Protein AF-A0A7C1J151-F1 (afdb_monomer_lite)

Radius of gyration: 29.61 Å; chains: 1; bounding box: 102×61×59 Å

Structure (mmCIF, N/CA/C/O backbone):
data_AF-A0A7C1J151-F1
#
_entry.id   AF-A0A7C1J151-F1
#
loop_
_atom_site.group_PDB
_atom_site.id
_atom_site.type_symbol
_atom_site.label_atom_id
_atom_site.label_alt_id
_atom_site.label_comp_id
_atom_site.label_asym_id
_atom_site.label_entity_id
_atom_site.label_seq_id
_atom_site.pdbx_PDB_ins_code
_atom_site.Cartn_x
_atom_site.Cartn_y
_atom_site.Cartn_z
_atom_site.occupancy
_atom_site.B_iso_or_equiv
_atom_site.auth_seq_id
_atom_site.auth_comp_id
_atom_site.auth_asym_id
_atom_site.auth_atom_id
_atom_site.pdbx_PDB_model_num
ATOM 1 N N . MET A 1 1 ? 25.106 -8.716 -32.110 1.00 62.81 1 MET A N 1
ATOM 2 C CA . MET A 1 1 ? 23.877 -9.132 -32.821 1.00 62.81 1 MET A CA 1
ATOM 3 C C . MET A 1 1 ? 22.845 -9.770 -31.894 1.00 62.81 1 MET A C 1
ATOM 5 O O . MET A 1 1 ? 21.711 -9.330 -31.924 1.00 62.81 1 MET A O 1
ATOM 9 N N . ALA A 1 2 ? 23.192 -10.723 -31.017 1.00 90.06 2 ALA A N 1
ATOM 10 C CA . ALA A 1 2 ? 22.206 -11.309 -30.090 1.00 90.06 2 ALA A CA 1
ATOM 11 C C . ALA A 1 2 ? 21.666 -10.343 -29.007 1.00 90.06 2 ALA A C 1
ATOM 13 O O . ALA A 1 2 ? 20.623 -10.603 -28.411 1.00 90.06 2 ALA A O 1
ATOM 14 N N . LEU A 1 3 ? 22.382 -9.250 -28.715 1.00 91.19 3 LEU A N 1
ATOM 15 C CA . LEU A 1 3 ? 21.966 -8.276 -27.701 1.00 91.19 3 LEU A CA 1
ATOM 16 C C . LEU A 1 3 ? 20.907 -7.323 -28.266 1.00 91.19 3 LEU A C 1
ATOM 18 O O . LEU A 1 3 ? 19.921 -7.023 -27.604 1.00 91.19 3 LEU A O 1
ATOM 22 N N . GLU A 1 4 ? 21.110 -6.888 -29.505 1.00 95.06 4 GLU A N 1
ATOM 23 C CA . GLU A 1 4 ? 20.233 -5.991 -30.248 1.00 95.06 4 GLU A CA 1
ATOM 24 C C . GLU A 1 4 ? 18.874 -6.649 -30.509 1.00 95.06 4 GLU A C 1
ATOM 26 O O . GLU A 1 4 ? 17.839 -6.019 -30.302 1.00 95.06 4 GLU A O 1
ATOM 31 N N . ASP A 1 5 ? 18.868 -7.943 -30.848 1.00 96.81 5 ASP A N 1
ATOM 32 C CA . ASP A 1 5 ? 17.635 -8.723 -30.997 1.00 96.81 5 ASP A CA 1
ATOM 33 C C . ASP A 1 5 ? 16.853 -8.806 -29.677 1.00 96.81 5 ASP A C 1
ATOM 35 O O . ASP A 1 5 ? 15.634 -8.650 -29.655 1.00 96.81 5 ASP A O 1
ATOM 39 N N . ARG A 1 6 ? 17.551 -8.992 -28.548 1.00 95.06 6 ARG A N 1
ATOM 40 C CA . ARG A 1 6 ? 16.918 -9.056 -27.224 1.00 95.06 6 ARG A CA 1
ATOM 41 C C . ARG A 1 6 ? 16.363 -7.706 -26.775 1.00 95.06 6 ARG A C 1
ATOM 43 O O . ARG A 1 6 ? 15.303 -7.677 -26.161 1.00 95.06 6 ARG A O 1
ATOM 50 N N . ILE A 1 7 ? 17.057 -6.607 -27.076 1.00 96.94 7 ILE A N 1
ATOM 51 C CA . ILE A 1 7 ? 16.548 -5.253 -26.817 1.00 96.94 7 ILE A CA 1
ATOM 52 C C . ILE A 1 7 ? 15.249 -5.039 -27.593 1.00 96.94 7 ILE A C 1
ATOM 54 O O . ILE A 1 7 ? 14.263 -4.613 -27.006 1.00 96.94 7 ILE A O 1
ATOM 58 N N . LYS A 1 8 ? 15.218 -5.430 -28.868 1.00 97.81 8 LYS A N 1
ATOM 59 C CA . LYS A 1 8 ? 14.034 -5.281 -29.715 1.00 97.81 8 LYS A CA 1
ATOM 60 C C . LYS A 1 8 ? 12.831 -6.085 -29.209 1.00 97.81 8 LYS A C 1
ATOM 62 O O . LYS A 1 8 ? 11.728 -5.560 -29.153 1.00 97.81 8 LYS A O 1
ATOM 67 N N . VAL A 1 9 ? 13.052 -7.328 -28.776 1.00 97.38 9 VAL A N 1
ATOM 68 C CA . VAL A 1 9 ? 11.996 -8.149 -28.155 1.00 97.38 9 VAL A CA 1
ATOM 69 C C . VAL A 1 9 ? 11.458 -7.485 -26.887 1.00 97.38 9 VAL A C 1
ATOM 71 O O . VAL A 1 9 ? 10.248 -7.407 -26.707 1.00 97.38 9 VAL A O 1
ATOM 74 N N . LEU A 1 10 ? 12.337 -6.957 -26.030 1.00 96.94 10 LEU A N 1
ATOM 75 C CA . LEU A 1 10 ? 11.915 -6.262 -24.811 1.00 96.94 10 LEU A CA 1
ATOM 76 C C . LEU A 1 10 ? 11.146 -4.967 -25.114 1.00 96.94 10 LEU A C 1
ATOM 78 O O . LEU A 1 10 ? 10.188 -4.652 -24.414 1.00 96.94 10 LEU A O 1
ATOM 82 N N . GLU A 1 11 ? 11.537 -4.218 -26.145 1.00 97.62 11 GLU A N 1
ATOM 83 C CA . GLU A 1 11 ? 10.805 -3.028 -26.596 1.00 97.62 11 GLU A CA 1
ATOM 84 C C . GLU A 1 11 ? 9.385 -3.382 -27.063 1.00 97.62 11 GLU A C 1
ATOM 86 O O . GLU A 1 11 ? 8.426 -2.707 -26.676 1.00 97.62 11 GLU A O 1
ATOM 91 N N . ASP A 1 12 ? 9.242 -4.471 -27.822 1.00 98.12 12 ASP A N 1
ATOM 92 C CA . ASP A 1 12 ? 7.945 -4.976 -28.280 1.00 98.12 12 ASP A CA 1
ATOM 93 C C . ASP A 1 12 ? 7.080 -5.457 -27.098 1.00 98.12 12 ASP A C 1
ATOM 95 O O . ASP A 1 12 ? 5.901 -5.106 -26.999 1.00 98.12 12 ASP A O 1
ATOM 99 N N . GLU A 1 13 ? 7.662 -6.196 -26.149 1.00 96.88 13 GLU A N 1
ATOM 100 C CA . GLU A 1 13 ? 6.978 -6.640 -24.926 1.00 96.88 13 GLU A CA 1
ATOM 101 C C . GLU A 1 13 ? 6.497 -5.453 -24.075 1.00 96.88 13 GLU A C 1
ATOM 103 O O . GLU A 1 13 ? 5.356 -5.445 -23.603 1.00 96.88 13 GLU A O 1
ATOM 108 N N . ILE A 1 14 ? 7.320 -4.409 -23.926 1.00 96.62 14 ILE A N 1
ATOM 109 C CA . ILE A 1 14 ? 6.945 -3.177 -23.216 1.00 96.62 14 ILE A CA 1
ATOM 110 C C . ILE A 1 14 ? 5.800 -2.456 -23.935 1.00 96.62 14 ILE A C 1
ATOM 112 O O . ILE A 1 14 ? 4.889 -1.943 -23.279 1.00 96.62 14 ILE A O 1
ATOM 116 N N . ALA A 1 15 ? 5.816 -2.412 -25.269 1.00 97.31 15 ALA A N 1
ATOM 117 C CA . ALA A 1 15 ? 4.749 -1.789 -26.046 1.00 97.31 15 ALA A CA 1
ATOM 118 C C . ALA A 1 15 ? 3.405 -2.511 -25.848 1.00 97.31 15 ALA A C 1
ATOM 120 O O . ALA A 1 15 ? 2.378 -1.853 -25.643 1.00 97.31 15 ALA A O 1
ATOM 121 N N . ILE A 1 16 ? 3.418 -3.848 -25.834 1.00 97.62 16 ILE A N 1
ATOM 122 C CA . ILE A 1 16 ? 2.236 -4.675 -25.552 1.00 97.62 16 ILE A C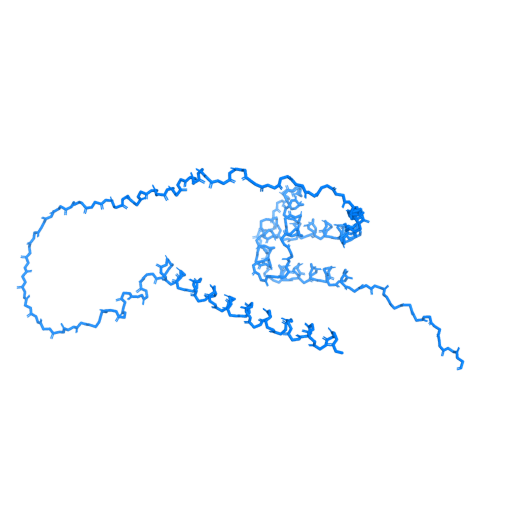A 1
ATOM 123 C C . ILE A 1 16 ? 1.733 -4.418 -24.129 1.00 97.62 16 ILE A C 1
ATOM 125 O O . ILE A 1 16 ? 0.552 -4.111 -23.941 1.00 97.62 16 ILE A O 1
ATOM 129 N N . LEU A 1 17 ? 2.629 -4.476 -23.139 1.00 96.06 17 LEU A N 1
ATOM 130 C CA . LEU A 1 17 ? 2.280 -4.278 -21.733 1.00 96.06 17 LEU A CA 1
ATOM 131 C C . LEU A 1 17 ? 1.658 -2.893 -21.502 1.00 96.06 17 LEU A C 1
ATOM 133 O O . LEU A 1 17 ? 0.642 -2.761 -20.820 1.00 96.06 17 LEU A O 1
ATOM 137 N N . LYS A 1 18 ? 2.215 -1.855 -22.134 1.00 97.56 18 LYS A N 1
ATOM 138 C CA . LYS A 1 18 ? 1.673 -0.491 -22.090 1.00 97.56 18 LYS A CA 1
ATOM 139 C C . LYS A 1 18 ? 0.250 -0.421 -22.653 1.00 97.56 18 LYS A C 1
ATOM 141 O O . LYS A 1 18 ? -0.599 0.258 -22.074 1.00 97.56 18 LYS A O 1
ATOM 146 N N . GLY A 1 19 ? -0.018 -1.112 -23.762 1.00 97.44 19 GLY A N 1
ATOM 147 C CA . GLY A 1 19 ? -1.355 -1.191 -24.355 1.00 97.44 19 GLY A CA 1
ATOM 148 C C . GLY A 1 19 ? -2.367 -1.884 -23.438 1.00 97.44 19 GLY A C 1
ATOM 149 O O . GLY A 1 19 ? -3.482 -1.388 -23.260 1.00 97.44 19 GLY A O 1
ATOM 150 N N . GLN A 1 20 ? -1.959 -2.984 -22.803 1.00 96.69 20 GLN A N 1
ATOM 151 C CA . GLN A 1 20 ? -2.792 -3.713 -21.842 1.00 96.69 20 GLN A CA 1
ATOM 152 C C . GLN A 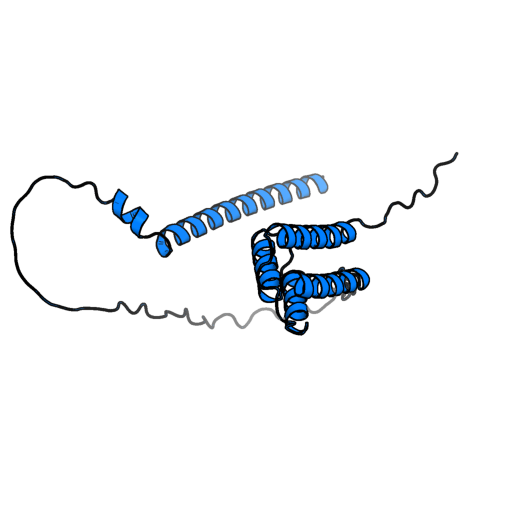1 20 ? -3.131 -2.849 -20.625 1.00 96.69 20 GLN A C 1
ATOM 154 O O . GLN A 1 20 ? -4.306 -2.694 -20.309 1.00 96.69 20 GLN A O 1
ATOM 159 N N . ILE A 1 21 ? -2.134 -2.196 -20.017 1.00 96.06 21 ILE A N 1
ATOM 160 C CA . ILE A 1 21 ? -2.340 -1.300 -18.868 1.00 96.06 21 ILE A CA 1
ATOM 161 C C . ILE A 1 21 ? -3.331 -0.181 -19.212 1.00 96.06 21 ILE A C 1
ATOM 163 O O . ILE A 1 21 ? -4.248 0.087 -18.440 1.00 96.06 21 ILE A O 1
ATOM 167 N N . HIS A 1 22 ? -3.178 0.460 -20.374 1.00 97.56 22 HIS A N 1
ATOM 168 C CA . HIS A 1 22 ? -4.088 1.527 -20.796 1.00 97.56 22 HIS A CA 1
ATOM 169 C C . HIS A 1 22 ? -5.531 1.029 -20.970 1.00 97.56 22 HIS A C 1
ATOM 171 O O . HIS A 1 22 ? -6.473 1.707 -20.565 1.00 97.56 22 HIS A O 1
ATOM 177 N N . THR A 1 23 ? -5.701 -0.165 -21.542 1.00 97.12 23 THR A N 1
ATOM 178 C CA . THR A 1 23 ? -7.020 -0.784 -21.740 1.00 97.12 23 THR A CA 1
ATOM 179 C C . THR A 1 23 ? -7.678 -1.100 -20.400 1.00 97.12 23 THR A C 1
ATOM 181 O O . THR A 1 23 ? -8.802 -0.675 -20.157 1.00 97.12 23 THR A O 1
ATOM 184 N N . THR A 1 24 ? -6.946 -1.733 -19.482 1.00 97.69 24 THR A N 1
ATOM 185 C CA . THR A 1 24 ? -7.453 -2.052 -18.141 1.00 97.69 24 THR A CA 1
ATOM 186 C C . THR A 1 24 ? -7.803 -0.795 -17.340 1.00 97.69 24 THR A C 1
ATOM 188 O O . THR A 1 24 ? -8.811 -0.771 -16.641 1.00 97.69 24 THR A O 1
ATOM 191 N N . LEU A 1 25 ? -7.018 0.282 -17.456 1.00 98.00 25 LEU A N 1
ATOM 192 C CA . LEU A 1 25 ? -7.340 1.556 -16.801 1.00 98.00 25 LEU A CA 1
ATOM 193 C C . LEU A 1 25 ? -8.640 2.174 -17.332 1.00 98.00 25 LEU A C 1
ATOM 195 O O . LEU A 1 25 ? -9.421 2.710 -16.544 1.00 98.00 25 LEU A O 1
ATOM 199 N N . LEU A 1 26 ? -8.887 2.092 -18.643 1.00 97.62 26 LEU A N 1
ATOM 200 C CA . LEU A 1 26 ? -10.150 2.539 -19.236 1.00 97.62 26 LEU A CA 1
ATOM 201 C C . LEU A 1 26 ? -11.333 1.697 -18.750 1.00 97.62 26 LEU A C 1
ATOM 203 O O . LEU A 1 26 ? -12.351 2.267 -18.364 1.00 97.62 26 LEU A O 1
ATOM 207 N N . GLU A 1 27 ? -11.183 0.373 -18.709 1.00 97.06 27 GLU A N 1
ATOM 208 C CA . GLU A 1 27 ? -12.216 -0.544 -18.212 1.00 97.06 27 GLU A CA 1
ATOM 209 C C . GLU A 1 27 ? -12.567 -0.266 -16.745 1.00 97.06 27 GLU A C 1
ATOM 211 O O . GLU A 1 27 ? -13.743 -0.158 -16.400 1.00 97.06 27 GLU A O 1
ATOM 216 N N . ILE A 1 28 ? -11.562 -0.072 -15.881 1.00 96.88 28 ILE A N 1
ATOM 217 C CA . ILE A 1 28 ? -11.778 0.281 -14.469 1.00 96.88 28 ILE A CA 1
ATOM 218 C C . ILE A 1 28 ? -12.517 1.616 -14.357 1.00 96.88 28 ILE A C 1
ATOM 220 O O . ILE A 1 28 ? -13.448 1.741 -13.561 1.00 96.88 28 ILE A O 1
ATOM 224 N N . HIS A 1 29 ? -12.130 2.621 -15.145 1.00 94.88 29 HIS A N 1
ATOM 225 C CA . HIS A 1 29 ? -12.799 3.919 -15.120 1.00 94.88 29 HIS A CA 1
ATOM 226 C C . HIS A 1 29 ? -14.264 3.799 -15.563 1.00 94.88 29 HIS A C 1
ATOM 228 O O . HIS A 1 29 ? -15.155 4.328 -14.896 1.00 94.88 29 HIS A O 1
ATOM 234 N N . GLU A 1 30 ? -14.534 3.058 -16.637 1.00 93.69 30 GLU A N 1
ATOM 235 C CA . GLU A 1 30 ? -15.897 2.780 -17.083 1.00 93.69 30 GLU A CA 1
ATOM 236 C C . GLU A 1 30 ? -16.705 2.052 -16.001 1.00 93.69 30 GLU A C 1
ATOM 238 O O . GLU A 1 30 ? -17.835 2.446 -15.705 1.00 93.69 30 GLU A O 1
ATOM 243 N N . GLN A 1 31 ? -16.112 1.054 -15.347 1.00 95.19 31 GLN A N 1
ATOM 244 C CA . GLN A 1 31 ? -16.740 0.334 -14.246 1.00 95.19 31 GLN A CA 1
ATOM 245 C C . GLN A 1 31 ? -17.058 1.272 -13.070 1.00 95.19 31 GLN A C 1
ATOM 247 O O . GLN A 1 31 ? -18.166 1.233 -12.533 1.00 95.19 31 GLN A O 1
ATOM 252 N N . ILE A 1 32 ? -16.137 2.165 -12.695 1.00 92.44 32 ILE A N 1
ATOM 253 C CA . ILE A 1 32 ? -16.367 3.136 -11.618 1.00 92.44 32 ILE A CA 1
ATOM 254 C C . ILE A 1 32 ? -17.530 4.070 -11.965 1.00 92.44 32 ILE A C 1
ATOM 256 O O . ILE A 1 32 ? -18.425 4.269 -11.140 1.00 92.44 32 ILE A O 1
ATOM 260 N N . LEU A 1 33 ? -17.552 4.609 -13.186 1.00 88.88 33 LEU A N 1
ATOM 261 C CA . LEU A 1 33 ? -18.632 5.485 -13.645 1.00 88.88 33 LEU A CA 1
ATOM 262 C C . LEU A 1 33 ? -19.981 4.759 -13.662 1.00 88.88 33 LEU A C 1
ATOM 264 O O . LEU A 1 33 ? -20.980 5.323 -13.222 1.00 88.88 33 LEU A O 1
ATOM 268 N N . ASN A 1 34 ? -20.007 3.504 -14.113 1.00 88.25 34 ASN A N 1
ATOM 269 C CA . ASN A 1 34 ? -21.236 2.722 -14.223 1.00 88.25 34 ASN A CA 1
ATOM 270 C C . ASN A 1 34 ? -21.782 2.266 -12.859 1.00 88.25 34 ASN A C 1
ATOM 272 O O . ASN A 1 34 ? -22.998 2.216 -12.683 1.00 88.25 34 ASN A O 1
ATOM 276 N N . HIS A 1 35 ? -20.917 1.936 -11.893 1.00 89.56 35 HIS A N 1
ATOM 277 C CA . HIS A 1 35 ? -21.352 1.375 -10.608 1.00 89.56 35 HIS A CA 1
ATOM 278 C C . HIS A 1 35 ? -21.476 2.399 -9.478 1.00 89.56 35 HIS A C 1
ATOM 280 O O . HIS A 1 35 ? -22.365 2.257 -8.641 1.00 89.56 35 HIS A O 1
ATOM 286 N N . TYR A 1 36 ? -20.605 3.410 -9.427 1.00 86.00 36 TYR A N 1
ATOM 287 C CA . TYR A 1 36 ? -20.544 4.341 -8.293 1.00 86.00 36 TYR A CA 1
ATOM 288 C C . TYR A 1 36 ? -21.168 5.700 -8.594 1.00 86.00 36 TYR A C 1
ATOM 290 O O . TYR A 1 36 ? -21.590 6.385 -7.664 1.00 86.00 36 TYR A O 1
ATOM 298 N N . TYR A 1 37 ? -21.273 6.079 -9.870 1.00 85.62 37 TYR A N 1
ATOM 299 C CA . TYR A 1 37 ? -21.822 7.374 -10.271 1.00 85.62 37 TYR A CA 1
ATOM 300 C C . TYR A 1 37 ? -22.886 7.279 -11.380 1.00 85.62 37 TYR A C 1
ATOM 302 O O . TYR A 1 37 ? -22.792 8.000 -12.377 1.00 85.62 37 TYR A O 1
ATOM 310 N N . PRO A 1 38 ? -23.937 6.451 -11.217 1.00 79.06 38 PRO A N 1
ATOM 311 C CA . PRO A 1 38 ? -24.995 6.333 -12.224 1.00 79.06 38 PRO A CA 1
ATOM 312 C C . PRO A 1 38 ? -25.730 7.663 -12.472 1.00 79.06 38 PRO A C 1
ATOM 314 O O . PRO A 1 38 ? -26.132 7.946 -13.599 1.00 79.06 38 PRO A O 1
ATOM 317 N N . GLU A 1 39 ? -25.839 8.509 -11.443 1.00 79.12 39 GLU A N 1
ATOM 318 C CA . GLU A 1 39 ? -26.487 9.828 -11.492 1.00 79.12 39 GLU A CA 1
ATOM 319 C C . GLU A 1 39 ? -25.807 10.774 -12.507 1.00 79.12 39 GLU A C 1
ATOM 321 O O . GLU A 1 39 ? -26.486 11.506 -13.220 1.00 79.12 39 GLU A O 1
ATOM 326 N N . LEU A 1 40 ? -24.472 10.710 -12.654 1.00 70.00 40 LEU A N 1
ATOM 327 C CA . LEU A 1 40 ? -23.715 11.572 -13.581 1.00 70.00 40 LEU A CA 1
ATOM 328 C C . LEU A 1 40 ? -23.970 11.236 -15.058 1.00 70.00 40 LEU A C 1
ATOM 330 O O . LEU A 1 40 ? -23.711 12.066 -15.925 1.00 70.00 40 LEU A O 1
ATOM 334 N N . ARG A 1 41 ? -24.474 10.032 -15.362 1.00 65.81 41 ARG A N 1
ATOM 335 C CA . ARG A 1 41 ? -24.879 9.657 -16.726 1.00 65.81 41 ARG A CA 1
ATOM 336 C C . ARG A 1 41 ? -26.332 9.997 -17.042 1.00 65.81 41 ARG A C 1
ATOM 338 O O . ARG A 1 41 ? -26.678 10.095 -18.218 1.00 65.81 41 ARG A O 1
ATOM 345 N N . ALA A 1 42 ? -27.176 10.177 -16.028 1.00 64.62 42 ALA A N 1
ATOM 346 C CA . ALA A 1 42 ? -28.580 10.514 -16.235 1.00 64.62 42 ALA A CA 1
ATOM 347 C C . ALA A 1 42 ? -28.758 11.947 -16.772 1.00 64.62 42 ALA A C 1
ATOM 349 O O . ALA A 1 42 ? -29.657 12.179 -17.580 1.00 64.62 42 ALA A O 1
ATOM 350 N N . ASP A 1 43 ? -27.872 12.875 -16.398 1.00 58.28 43 ASP A N 1
ATOM 351 C CA . ASP A 1 43 ? -27.951 14.279 -16.828 1.00 58.28 43 ASP A CA 1
ATOM 352 C C . ASP A 1 43 ? -27.525 14.515 -18.291 1.00 58.28 43 ASP A C 1
ATOM 354 O O . ASP A 1 43 ? -28.013 15.451 -18.921 1.00 58.28 43 ASP A O 1
ATOM 358 N N . ASP A 1 44 ? -26.697 13.649 -18.892 1.00 57.28 44 ASP A N 1
ATOM 359 C CA . ASP A 1 44 ? -26.258 13.826 -20.293 1.00 57.28 44 ASP A CA 1
ATOM 360 C C . ASP A 1 44 ? -27.294 13.301 -21.312 1.00 57.28 44 ASP A C 1
ATOM 362 O O . ASP A 1 44 ? -27.378 13.765 -22.446 1.00 57.28 44 ASP A O 1
ATOM 366 N N . SER A 1 45 ? -28.164 12.371 -20.895 1.00 59.84 45 SER A N 1
ATOM 367 C CA . SER A 1 45 ? -29.277 11.873 -21.729 1.00 59.84 45 SER A CA 1
ATOM 368 C C . SER A 1 45 ? -30.570 12.688 -21.575 1.00 59.84 45 SER A C 1
ATOM 370 O O . SER A 1 45 ? -31.577 12.381 -22.215 1.00 59.84 45 SER A O 1
ATOM 372 N N . GLY A 1 46 ? -30.561 13.713 -20.719 1.00 55.28 46 GLY A N 1
ATOM 373 C CA . GLY A 1 46 ? -31.738 14.457 -20.286 1.00 55.28 46 GLY A CA 1
ATOM 374 C C . GLY A 1 46 ? -31.787 15.897 -20.783 1.00 55.28 46 GLY A C 1
ATOM 375 O O . GLY A 1 46 ? -32.122 16.778 -20.001 1.00 55.28 46 GLY A O 1
ATOM 376 N N . LEU A 1 47 ? -31.494 16.173 -22.059 1.00 55.56 47 LEU A N 1
ATOM 377 C CA . LEU A 1 47 ? -31.961 17.430 -22.652 1.00 55.56 47 LEU A CA 1
ATOM 378 C C . LEU A 1 47 ? -33.488 17.346 -22.832 1.00 55.56 47 LEU A C 1
ATOM 380 O O . LEU A 1 47 ? -33.965 16.510 -23.604 1.00 55.56 47 LEU A O 1
ATOM 384 N N . PRO A 1 48 ? -34.279 18.188 -22.140 1.00 51.78 48 PRO A N 1
ATOM 385 C CA . PRO A 1 48 ? -35.720 18.197 -22.299 1.00 51.78 48 PRO A CA 1
ATOM 386 C C . PRO A 1 48 ? -36.067 18.811 -23.659 1.00 51.78 48 PRO A C 1
ATOM 388 O O . PRO A 1 48 ? -35.970 20.025 -23.849 1.00 51.78 48 PRO A O 1
ATOM 391 N N . GLU A 1 49 ? -36.525 17.986 -24.603 1.00 49.72 49 GLU A N 1
ATOM 392 C CA . GLU A 1 49 ? -37.365 18.482 -25.692 1.00 49.72 49 GLU A CA 1
ATOM 393 C C . GLU A 1 49 ? -38.642 19.052 -25.064 1.00 49.72 49 GLU A C 1
ATOM 395 O O . GLU A 1 49 ? -39.570 18.347 -24.663 1.00 49.72 49 GLU A O 1
ATOM 400 N N . ALA A 1 50 ? -38.667 20.372 -24.924 1.00 55.19 50 ALA A N 1
ATOM 401 C CA . ALA A 1 50 ? -39.863 21.105 -24.583 1.00 55.19 50 ALA A CA 1
ATOM 402 C C . ALA A 1 50 ? -40.853 21.039 -25.759 1.00 55.19 50 ALA A C 1
ATOM 404 O O . ALA A 1 50 ? -40.809 21.861 -26.671 1.00 55.19 50 ALA A O 1
ATOM 405 N N . SER A 1 51 ? -41.810 20.113 -25.718 1.00 52.91 51 SER A N 1
ATOM 406 C CA . SER A 1 51 ? -43.144 20.390 -26.259 1.00 52.91 51 SER A CA 1
ATOM 407 C C . SER A 1 51 ? -44.200 19.472 -25.669 1.00 52.91 51 SER A C 1
ATOM 409 O O . SER A 1 51 ? -44.125 18.250 -25.733 1.00 52.91 51 SER A O 1
ATOM 411 N N . GLY A 1 52 ? -45.170 20.116 -25.028 1.00 56.91 52 GLY A N 1
ATOM 412 C CA . GLY A 1 52 ? -46.121 19.504 -24.124 1.00 56.91 52 GLY A CA 1
ATOM 413 C C . GLY A 1 52 ? -47.130 18.569 -24.772 1.00 56.91 52 GLY A C 1
ATOM 414 O O . GLY A 1 52 ? -47.479 18.687 -25.937 1.00 56.91 52 GLY A O 1
ATOM 415 N N . SER A 1 53 ? -47.720 17.725 -23.937 1.00 45.19 53 SER A N 1
ATOM 416 C CA . SER A 1 53 ? -49.173 17.676 -23.801 1.00 45.19 53 SER A CA 1
ATOM 417 C C . SER A 1 53 ? -49.522 16.841 -22.580 1.00 45.19 53 SER A C 1
ATOM 419 O O . SER A 1 53 ? -48.968 15.771 -22.338 1.00 45.19 53 SER A O 1
ATOM 421 N N . ALA A 1 54 ? -50.430 17.381 -21.783 1.00 54.16 54 ALA A N 1
ATOM 422 C CA . ALA A 1 54 ? -50.913 16.814 -20.547 1.00 54.16 54 ALA A CA 1
ATOM 423 C C . ALA A 1 54 ? -51.580 15.446 -20.749 1.00 54.16 54 ALA A C 1
ATOM 425 O O . ALA A 1 54 ? -52.443 15.294 -21.615 1.00 54.16 54 ALA A O 1
ATOM 426 N N . ARG A 1 55 ? -51.316 14.498 -19.841 1.00 50.91 55 ARG A N 1
ATOM 427 C CA . ARG A 1 55 ? -52.332 13.516 -19.438 1.00 50.91 55 ARG A CA 1
ATOM 428 C C . ARG A 1 55 ? -52.002 12.872 -18.086 1.00 50.91 55 ARG A C 1
ATOM 430 O O . ARG A 1 55 ? -50.898 12.361 -17.931 1.00 50.91 55 ARG A O 1
ATOM 437 N N . PRO A 1 56 ? -52.933 12.857 -17.115 1.00 62.78 56 PRO A N 1
ATOM 438 C CA . PRO A 1 56 ? -52.730 12.161 -15.855 1.00 62.78 56 PRO A CA 1
ATOM 439 C C . PRO A 1 56 ? -53.373 10.764 -15.851 1.00 62.78 56 PRO A C 1
ATOM 441 O O . PRO A 1 56 ? -54.341 10.504 -16.568 1.00 62.78 56 PRO A O 1
ATOM 444 N N . ALA A 1 57 ? -52.883 9.961 -14.903 1.00 46.06 57 ALA A N 1
ATOM 445 C CA . ALA A 1 57 ? -53.581 8.927 -14.133 1.00 46.06 57 ALA A CA 1
ATOM 446 C C . ALA A 1 57 ? -53.289 7.441 -14.431 1.00 46.06 57 ALA A C 1
ATOM 448 O O . ALA A 1 57 ? -53.521 6.940 -15.527 1.00 46.06 57 ALA A O 1
ATOM 449 N N . ARG A 1 58 ? -53.004 6.762 -13.300 1.00 40.50 58 ARG A N 1
ATOM 450 C CA . ARG A 1 58 ? -53.076 5.321 -12.973 1.00 40.50 58 ARG A CA 1
ATOM 451 C C . ARG A 1 58 ? -51.947 4.432 -13.499 1.00 40.50 58 ARG A C 1
ATOM 453 O O . ARG A 1 58 ? -51.456 4.651 -14.587 1.00 40.50 58 ARG A O 1
ATOM 460 N N . ALA A 1 59 ? -51.578 3.317 -12.872 1.00 43.09 59 ALA A N 1
ATOM 461 C CA . ALA A 1 59 ? -51.604 2.762 -11.511 1.00 43.09 59 ALA A CA 1
ATOM 462 C C . ALA A 1 59 ? -51.151 1.295 -11.695 1.00 43.09 59 ALA A C 1
ATOM 464 O O . ALA A 1 59 ? -51.733 0.620 -12.536 1.00 43.09 59 ALA A O 1
ATOM 465 N N . LEU A 1 60 ? -50.222 0.820 -10.854 1.00 48.38 60 LEU A N 1
ATOM 466 C CA . LEU A 1 60 ? -49.921 -0.590 -10.518 1.00 48.38 60 LEU A CA 1
ATOM 467 C C . LEU A 1 60 ? -49.322 -1.546 -11.580 1.00 48.38 60 LEU A C 1
ATOM 469 O O . LEU A 1 60 ? -49.764 -1.613 -12.719 1.00 48.38 60 LEU A O 1
ATOM 473 N N . GLY A 1 61 ? -48.409 -2.402 -11.091 1.00 40.78 61 GLY A N 1
ATOM 474 C CA . GLY A 1 61 ? -47.916 -3.647 -11.713 1.00 40.78 61 GLY A CA 1
ATOM 475 C C . GLY A 1 61 ? -46.414 -3.573 -12.011 1.00 40.78 61 GLY A C 1
ATOM 476 O O . GLY A 1 61 ? -46.023 -2.836 -12.899 1.00 40.78 61 GLY A O 1
ATOM 477 N N . PHE A 1 62 ? -45.519 -4.092 -11.163 1.00 47.34 62 PHE A N 1
ATOM 478 C CA . PHE A 1 62 ? -45.070 -5.497 -11.049 1.00 47.34 62 PHE A CA 1
ATOM 479 C C . PHE A 1 62 ? -44.347 -6.041 -12.301 1.00 47.34 62 PHE A C 1
ATOM 481 O O . PHE A 1 62 ? -44.740 -5.735 -13.419 1.00 47.34 62 PHE A O 1
ATOM 488 N N . VAL A 1 63 ? -43.372 -6.934 -12.054 1.00 44.88 63 VAL A N 1
ATOM 489 C CA . VAL A 1 63 ? -42.462 -7.673 -12.962 1.00 44.88 63 VAL A CA 1
ATOM 490 C C . VAL A 1 63 ? -41.147 -6.924 -13.234 1.00 44.88 63 VAL A C 1
ATOM 492 O O . VAL A 1 63 ? -41.153 -5.823 -13.752 1.00 44.88 63 VAL A O 1
ATOM 495 N N . GLY A 1 64 ? -39.956 -7.436 -12.932 1.00 46.53 64 GLY A N 1
ATOM 496 C CA . GLY A 1 64 ? -39.547 -8.727 -12.402 1.00 46.53 64 GLY A CA 1
ATOM 497 C C . GLY A 1 64 ? -38.017 -8.739 -12.322 1.00 46.53 64 GLY A C 1
ATOM 498 O O . GLY A 1 64 ? -37.337 -8.156 -13.161 1.00 46.53 64 GLY A O 1
ATOM 499 N N . LEU A 1 65 ? -37.493 -9.380 -11.282 1.00 49.31 65 LEU A N 1
ATOM 500 C CA . LEU A 1 65 ? -36.078 -9.688 -11.108 1.00 49.31 65 LEU A CA 1
ATOM 501 C C . LEU A 1 65 ? -35.562 -10.442 -12.340 1.00 49.31 65 LEU A C 1
ATOM 503 O O . LEU A 1 65 ? -35.969 -11.584 -12.568 1.00 49.31 65 LEU A O 1
ATOM 507 N N . GLN A 1 66 ? -34.653 -9.844 -13.112 1.00 48.09 66 GLN A N 1
ATOM 508 C CA . GLN A 1 66 ? -33.899 -10.601 -14.103 1.00 48.09 66 GLN A CA 1
ATOM 509 C C . GLN A 1 66 ? -32.733 -11.289 -13.388 1.00 48.09 66 GLN A C 1
ATOM 511 O O . GLN A 1 66 ? -31.662 -10.736 -13.157 1.00 48.09 66 GLN A O 1
ATOM 516 N N . ARG A 1 67 ? -33.022 -12.516 -12.964 1.00 44.44 67 ARG A N 1
ATOM 517 C CA . ARG A 1 67 ? -32.067 -13.532 -12.538 1.00 44.44 67 ARG A CA 1
ATOM 518 C C . ARG A 1 67 ? -31.189 -13.857 -13.750 1.00 44.44 67 ARG A C 1
ATOM 520 O O . ARG A 1 67 ? -31.641 -14.573 -14.638 1.00 44.44 67 ARG A O 1
ATOM 527 N N . VAL A 1 68 ? -29.976 -13.308 -13.819 1.00 46.69 68 VAL A N 1
ATOM 528 C CA . VAL A 1 68 ? -28.977 -13.786 -14.782 1.00 46.69 68 VAL A CA 1
ATOM 529 C C . VAL A 1 68 ? -28.462 -15.116 -14.254 1.00 46.69 68 VAL A C 1
ATOM 531 O O . VAL A 1 68 ? -27.795 -15.203 -13.224 1.00 46.69 68 VAL A O 1
ATOM 534 N N . THR A 1 69 ? -28.919 -16.160 -14.929 1.00 45.78 69 THR A N 1
ATOM 535 C CA . THR A 1 69 ? -28.546 -17.549 -14.732 1.00 45.78 69 THR A CA 1
ATOM 536 C C . THR A 1 69 ? -27.075 -17.729 -15.083 1.00 45.78 69 THR A C 1
ATOM 538 O O . THR A 1 69 ? -26.613 -17.297 -16.133 1.00 45.78 69 THR A O 1
ATOM 541 N N . LEU A 1 70 ? -26.379 -18.383 -14.163 1.00 50.62 70 LEU A N 1
ATOM 542 C CA . LEU A 1 70 ? -25.086 -19.025 -14.312 1.00 50.62 70 LEU A CA 1
ATOM 543 C C . LEU A 1 70 ? -25.092 -19.926 -15.568 1.00 50.62 70 LEU A C 1
ATOM 545 O O . LEU A 1 70 ? -25.809 -20.926 -15.578 1.00 50.62 70 LEU A O 1
ATOM 549 N N . GLU A 1 71 ? -24.313 -19.598 -16.602 1.00 42.25 71 GLU A N 1
ATOM 550 C CA . GLU A 1 71 ? -23.831 -20.606 -17.555 1.00 42.25 71 GLU A CA 1
ATOM 551 C C . GLU A 1 71 ? -22.344 -20.836 -17.303 1.00 42.25 71 GLU A C 1
ATOM 553 O O . GLU A 1 71 ? -21.469 -20.043 -17.641 1.00 42.25 71 GLU A O 1
ATOM 558 N N . GLU A 1 72 ? -22.121 -21.944 -16.614 1.00 42.62 72 GLU A N 1
ATOM 559 C CA . GLU A 1 72 ? -20.889 -22.695 -16.507 1.00 42.62 72 GLU A CA 1
ATOM 560 C C . GLU A 1 72 ? -20.575 -23.298 -17.891 1.00 42.62 72 GLU A C 1
ATOM 562 O O . GLU A 1 72 ? -21.344 -24.139 -18.364 1.00 42.62 72 GLU A O 1
ATOM 567 N N . PRO A 1 73 ? -19.484 -22.910 -18.578 1.00 50.66 73 PRO A N 1
ATOM 568 C CA . PRO A 1 73 ? -18.997 -23.691 -19.702 1.00 50.66 73 PRO A CA 1
ATOM 569 C C . PRO A 1 73 ? -18.432 -25.002 -19.153 1.00 50.66 73 PRO A C 1
ATOM 571 O O . PRO A 1 73 ? -17.348 -25.051 -18.570 1.00 50.66 73 PRO A O 1
ATOM 574 N N . GLY A 1 74 ? -19.224 -26.059 -19.316 1.00 39.94 74 GLY A N 1
ATOM 575 C CA . GLY A 1 74 ? -18.847 -27.417 -18.968 1.00 39.94 74 GLY A CA 1
ATOM 576 C C . GLY A 1 74 ? -17.572 -27.884 -19.691 1.00 39.94 74 GLY A C 1
ATOM 577 O O . GLY A 1 74 ? -17.234 -27.394 -20.773 1.00 39.94 74 GLY A O 1
ATOM 578 N N . PRO A 1 75 ? -16.862 -28.857 -19.099 1.00 49.62 75 PRO A N 1
ATOM 579 C CA . PRO A 1 75 ? -15.579 -29.339 -19.581 1.00 49.62 75 PRO A CA 1
ATOM 580 C C . PRO A 1 75 ? -15.760 -30.195 -20.838 1.00 49.62 75 PRO A C 1
ATOM 582 O O . PRO A 1 75 ? -16.383 -31.258 -20.808 1.00 49.62 75 PRO A O 1
ATOM 585 N N . THR A 1 76 ? -15.158 -29.774 -21.948 1.00 42.50 76 THR A N 1
ATOM 586 C CA . THR A 1 76 ? -14.921 -30.646 -23.101 1.00 42.50 76 THR A CA 1
ATOM 587 C C . THR A 1 76 ? -13.903 -31.717 -22.722 1.00 42.50 76 THR A C 1
ATOM 589 O O . THR A 1 76 ? -12.692 -31.520 -22.776 1.00 42.50 76 THR A O 1
ATOM 592 N N . ALA A 1 77 ? -14.425 -32.875 -22.332 1.00 52.19 77 ALA A N 1
ATOM 593 C CA . ALA A 1 77 ? -13.715 -34.138 -22.337 1.00 52.19 77 ALA A CA 1
ATOM 594 C C . ALA A 1 77 ? -13.506 -34.593 -23.791 1.00 52.19 77 ALA A C 1
ATOM 596 O O . ALA A 1 77 ? -14.407 -35.191 -24.372 1.00 52.19 77 ALA A O 1
ATOM 597 N N . ALA A 1 78 ? -12.344 -34.283 -24.372 1.00 53.41 78 ALA A N 1
ATOM 598 C CA . ALA A 1 78 ? -11.769 -34.982 -25.528 1.00 53.41 78 ALA A CA 1
ATOM 599 C C . ALA A 1 78 ? -10.370 -34.430 -25.867 1.00 53.41 78 ALA A C 1
ATOM 601 O O . ALA A 1 78 ? -10.229 -33.737 -26.859 1.00 53.41 78 ALA A O 1
ATOM 602 N N . GLU A 1 79 ? -9.344 -34.729 -25.065 1.00 47.88 79 GLU A N 1
ATOM 603 C CA . GLU A 1 79 ? -7.961 -34.897 -25.568 1.00 47.88 79 GLU A CA 1
ATOM 604 C C . GLU A 1 79 ? -7.083 -35.541 -24.489 1.00 47.88 79 GLU A C 1
ATOM 606 O O . GLU A 1 79 ? -6.133 -34.986 -23.945 1.00 47.88 79 GLU A O 1
ATOM 611 N N . GLN A 1 80 ? -7.478 -36.762 -24.145 1.00 51.59 80 GLN A N 1
ATOM 612 C CA . GLN A 1 80 ? -6.619 -37.741 -23.506 1.00 51.59 80 GLN A CA 1
ATOM 613 C C . GLN A 1 80 ? -6.145 -38.661 -24.637 1.00 51.59 80 GLN A C 1
ATOM 615 O O . GLN A 1 80 ? -6.974 -39.085 -25.442 1.00 51.59 80 GLN A O 1
ATOM 620 N N . ASP A 1 81 ? -4.837 -38.930 -24.676 1.00 48.59 81 ASP A N 1
ATOM 621 C CA . ASP A 1 81 ? -4.109 -39.785 -25.632 1.00 48.59 81 ASP A CA 1
ATOM 622 C C . ASP A 1 81 ? -3.376 -39.067 -26.791 1.00 48.59 81 ASP A C 1
ATOM 624 O O . ASP A 1 81 ? -3.729 -39.199 -27.962 1.00 48.59 81 ASP A O 1
ATOM 628 N N . ARG A 1 82 ? -2.281 -38.348 -26.474 1.00 46.22 82 ARG A N 1
ATOM 629 C CA . ARG A 1 82 ? -1.020 -38.491 -27.232 1.00 46.22 82 ARG A CA 1
ATOM 630 C C . ARG A 1 82 ? 0.192 -37.879 -26.518 1.00 46.22 82 ARG A C 1
ATOM 632 O O . ARG A 1 82 ? 0.215 -36.689 -26.233 1.00 46.22 82 ARG A O 1
ATOM 639 N N . ALA A 1 83 ? 1.236 -38.701 -26.397 1.00 41.72 83 ALA A N 1
ATOM 640 C CA . ALA A 1 83 ? 2.638 -38.366 -26.117 1.00 41.72 83 ALA A CA 1
ATOM 641 C C . ALA A 1 83 ? 3.105 -38.347 -24.646 1.00 41.72 83 ALA A C 1
ATOM 643 O O . ALA A 1 83 ? 3.710 -37.391 -24.168 1.00 41.72 83 ALA A O 1
ATOM 644 N N . GLU A 1 84 ? 3.004 -39.506 -23.991 1.00 45.81 84 GLU A N 1
ATOM 645 C CA . GLU A 1 84 ? 4.153 -40.029 -23.241 1.00 45.81 84 GLU A CA 1
ATOM 646 C C . GLU A 1 84 ? 5.295 -40.343 -24.225 1.00 45.81 84 GLU A C 1
ATOM 648 O O . GLU A 1 84 ? 5.189 -41.289 -25.002 1.00 45.81 84 GLU A O 1
ATOM 653 N N . ALA A 1 85 ? 6.357 -39.530 -24.229 1.00 51.81 85 ALA A N 1
ATOM 654 C CA . ALA A 1 85 ? 7.747 -39.931 -24.501 1.00 51.81 85 ALA A CA 1
ATOM 655 C C . ALA A 1 85 ? 8.663 -38.696 -24.560 1.00 51.81 85 ALA A C 1
ATOM 657 O O . ALA A 1 85 ? 9.062 -38.259 -25.638 1.00 51.81 85 ALA A O 1
ATOM 658 N N . GLN A 1 86 ? 9.035 -38.159 -23.396 1.00 46.91 86 GLN A N 1
ATOM 659 C CA . GLN A 1 86 ? 10.368 -37.579 -23.193 1.00 46.91 86 GLN A CA 1
ATOM 660 C C . GLN A 1 86 ? 10.672 -37.470 -21.697 1.00 46.91 86 GLN A C 1
ATOM 662 O O . GLN A 1 86 ? 10.603 -36.420 -21.068 1.00 46.91 86 GLN A O 1
ATOM 667 N N . VAL A 1 87 ? 11.013 -38.623 -21.127 1.00 51.41 87 VAL A N 1
ATOM 668 C CA . VAL A 1 87 ? 11.845 -38.711 -19.932 1.00 51.41 87 VAL A CA 1
ATOM 669 C C . VAL A 1 87 ? 13.290 -38.672 -20.424 1.00 51.41 87 VAL A C 1
ATOM 671 O O . VAL A 1 87 ? 13.701 -39.617 -21.090 1.00 51.41 87 VAL A O 1
ATOM 674 N N . ALA A 1 88 ? 14.025 -37.591 -20.145 1.00 49.81 88 ALA A N 1
ATOM 675 C CA . ALA A 1 88 ? 15.439 -37.613 -19.737 1.00 49.81 88 ALA A CA 1
ATOM 676 C C . ALA A 1 88 ? 16.101 -36.227 -19.851 1.00 49.81 88 ALA A C 1
ATOM 678 O O . ALA A 1 88 ? 16.104 -35.611 -20.910 1.00 49.81 88 ALA A O 1
ATOM 679 N N . ALA A 1 89 ? 16.784 -35.848 -18.769 1.00 50.00 89 ALA A N 1
ATOM 680 C CA . ALA A 1 89 ? 17.944 -34.957 -18.752 1.00 50.00 89 ALA A CA 1
ATOM 681 C C . ALA A 1 89 ? 17.704 -33.446 -18.929 1.00 50.00 89 ALA A C 1
ATOM 683 O O . ALA A 1 89 ? 18.222 -32.808 -19.840 1.00 50.00 89 ALA A O 1
ATOM 684 N N . ALA A 1 90 ? 17.059 -32.847 -17.931 1.00 47.50 90 ALA A N 1
ATOM 685 C CA . ALA A 1 90 ? 17.511 -31.557 -17.422 1.00 47.50 90 ALA A CA 1
ATOM 686 C C . ALA A 1 90 ? 17.388 -31.575 -15.895 1.00 47.50 90 ALA A C 1
ATOM 688 O O . ALA A 1 90 ? 16.338 -31.275 -15.332 1.00 47.50 90 ALA A O 1
ATOM 689 N N . GLU A 1 91 ? 18.476 -31.974 -15.233 1.00 48.22 91 GLU A N 1
ATOM 690 C CA . GLU A 1 91 ? 18.779 -31.575 -13.860 1.00 48.22 91 GLU A CA 1
ATOM 691 C C . GLU A 1 91 ? 18.774 -30.039 -13.792 1.00 48.22 91 GLU A C 1
ATOM 693 O O . GLU A 1 91 ? 19.801 -29.378 -13.921 1.00 48.22 91 GLU A O 1
ATOM 698 N N . ALA A 1 92 ? 17.595 -29.447 -13.629 1.00 51.84 92 ALA A N 1
ATOM 699 C CA . ALA A 1 92 ? 17.463 -28.093 -13.130 1.00 51.84 92 ALA A CA 1
ATOM 700 C C . ALA A 1 92 ? 17.477 -28.195 -11.608 1.00 51.84 92 ALA A C 1
ATOM 702 O O . ALA A 1 92 ? 16.457 -28.417 -10.957 1.00 51.84 92 ALA A O 1
ATOM 703 N N . THR A 1 93 ? 18.686 -28.103 -11.067 1.00 57.81 93 THR A N 1
ATOM 704 C CA . THR A 1 93 ? 18.993 -27.898 -9.657 1.00 57.81 93 THR A CA 1
ATOM 705 C C . THR A 1 93 ? 17.918 -27.019 -9.001 1.00 57.81 93 THR A C 1
ATOM 707 O O . THR A 1 93 ? 17.700 -25.899 -9.477 1.00 57.81 93 THR A O 1
ATOM 710 N N . PRO A 1 94 ? 17.243 -27.463 -7.923 1.00 49.50 94 PRO A N 1
ATOM 711 C CA . PRO A 1 94 ? 16.391 -26.575 -7.147 1.00 49.50 94 PRO A CA 1
ATOM 712 C C . PRO A 1 94 ? 17.296 -25.476 -6.601 1.00 49.50 94 PRO A C 1
ATOM 714 O O . PRO A 1 94 ? 18.129 -25.748 -5.746 1.00 49.50 94 PRO A O 1
ATOM 717 N N . ARG A 1 95 ? 17.203 -24.266 -7.162 1.00 51.97 95 ARG A N 1
ATOM 718 C CA . ARG A 1 95 ? 17.979 -23.093 -6.749 1.00 51.97 95 ARG A CA 1
ATOM 719 C C . ARG A 1 95 ? 17.521 -22.719 -5.330 1.00 51.97 95 ARG A C 1
ATOM 721 O O . ARG A 1 95 ? 16.436 -22.152 -5.195 1.00 51.97 95 ARG A O 1
ATOM 728 N N . PRO A 1 96 ? 18.290 -23.017 -4.270 1.00 51.88 96 PRO A N 1
ATOM 729 C CA . PRO A 1 96 ? 17.975 -22.566 -2.925 1.00 51.88 96 PRO A CA 1
ATOM 730 C C . PRO A 1 96 ? 18.635 -21.193 -2.786 1.00 51.88 96 PRO A C 1
ATOM 732 O O . PRO A 1 96 ? 19.853 -21.101 -2.670 1.00 51.88 96 PRO A O 1
ATOM 735 N N . GLY A 1 97 ? 17.873 -20.111 -2.935 1.00 48.03 97 GLY A N 1
ATOM 736 C CA . GLY A 1 97 ? 18.496 -18.784 -2.921 1.00 48.03 97 GLY A CA 1
ATOM 737 C C . GLY A 1 97 ? 17.570 -17.577 -2.951 1.00 48.03 97 GLY A C 1
ATOM 738 O O . GLY A 1 97 ? 18.036 -16.482 -3.243 1.00 48.03 97 GLY A O 1
ATOM 739 N N . SER A 1 98 ? 16.279 -17.730 -2.650 1.00 50.19 98 SER A N 1
ATOM 740 C CA . SER A 1 98 ? 15.453 -16.592 -2.224 1.00 50.19 98 SER A CA 1
ATOM 741 C C . SER A 1 98 ? 15.418 -16.543 -0.696 1.00 50.19 98 SER A C 1
ATOM 743 O O . SER A 1 98 ? 14.355 -16.564 -0.079 1.00 50.19 98 SER A O 1
ATOM 745 N N . GLU A 1 99 ? 16.592 -16.567 -0.069 1.00 49.06 99 GLU A N 1
ATOM 746 C CA . GLU A 1 99 ? 16.708 -16.342 1.366 1.00 49.06 99 GLU A CA 1
ATOM 747 C C . GLU A 1 99 ? 16.306 -14.887 1.648 1.00 49.06 99 GLU A C 1
ATOM 749 O O . GLU A 1 99 ? 17.016 -13.947 1.303 1.00 49.06 99 GLU A O 1
ATOM 754 N N . ASN A 1 100 ? 15.093 -14.725 2.182 1.00 53.69 100 ASN A N 1
ATOM 755 C CA . ASN A 1 100 ? 14.609 -13.617 3.005 1.00 53.69 100 ASN A CA 1
ATOM 756 C C . ASN A 1 100 ? 15.321 -12.267 2.822 1.00 53.69 100 ASN A C 1
ATOM 758 O O . ASN A 1 100 ? 16.188 -11.889 3.608 1.00 53.69 100 ASN A O 1
ATOM 762 N N . ARG A 1 101 ? 14.860 -11.471 1.849 1.00 57.28 101 ARG A N 1
ATOM 763 C CA . ARG A 1 101 ? 15.265 -10.059 1.727 1.00 57.28 101 ARG A CA 1
ATOM 764 C C . ARG A 1 101 ? 14.774 -9.175 2.876 1.00 57.28 101 ARG A C 1
ATOM 766 O O . ARG A 1 101 ? 15.258 -8.058 3.018 1.00 57.28 101 ARG A O 1
ATOM 773 N N . THR A 1 102 ? 13.844 -9.648 3.702 1.00 68.56 102 THR A N 1
ATOM 774 C CA . THR A 1 102 ? 13.475 -8.953 4.937 1.00 68.56 102 THR A CA 1
ATOM 775 C C . THR A 1 102 ? 14.479 -9.344 6.010 1.00 68.56 102 THR A C 1
ATOM 777 O O . THR A 1 102 ? 14.350 -10.374 6.672 1.00 68.56 102 THR A O 1
ATOM 780 N N . SER A 1 103 ? 15.533 -8.544 6.134 1.00 83.69 103 SER A N 1
ATOM 781 C CA . SER A 1 103 ? 16.537 -8.744 7.168 1.00 83.69 103 SER A CA 1
ATOM 782 C C . SER A 1 103 ? 15.854 -8.721 8.544 1.00 83.69 103 SER A C 1
ATOM 784 O O . SER A 1 103 ? 15.034 -7.854 8.841 1.00 83.69 103 SER A O 1
ATOM 786 N N . TRP A 1 104 ? 16.170 -9.689 9.407 1.00 87.69 104 TRP A N 1
ATOM 787 C CA . TRP A 1 104 ? 15.693 -9.710 10.796 1.00 87.69 104 TRP A CA 1
ATOM 788 C C . TRP A 1 104 ? 15.801 -8.354 11.534 1.00 87.69 104 TRP A C 1
ATOM 790 O O . TRP A 1 104 ? 14.842 -7.986 12.215 1.00 87.69 104 TRP A O 1
ATOM 800 N N . PRO A 1 105 ? 16.890 -7.560 11.390 1.00 89.19 105 PRO A N 1
ATOM 801 C CA . PRO A 1 105 ? 16.947 -6.224 11.990 1.00 89.19 105 PRO A CA 1
ATOM 802 C C . PRO A 1 105 ? 15.850 -5.270 11.494 1.00 89.19 105 PRO A C 1
ATOM 804 O O . PRO A 1 105 ? 15.318 -4.510 12.300 1.00 89.19 105 PRO A O 1
ATOM 807 N N . MET A 1 106 ? 15.459 -5.336 10.218 1.00 90.12 106 MET A N 1
ATOM 808 C CA . MET A 1 106 ? 14.348 -4.543 9.682 1.00 90.12 106 MET A CA 1
ATOM 809 C C . MET A 1 106 ? 13.019 -4.954 10.324 1.00 90.12 106 MET A C 1
ATOM 811 O O . MET A 1 106 ? 12.243 -4.097 10.738 1.00 90.12 106 MET A O 1
ATOM 815 N N . VAL A 1 107 ? 12.773 -6.259 10.476 1.00 90.88 107 VAL A N 1
ATOM 816 C CA . VAL A 1 107 ? 11.555 -6.765 11.136 1.00 90.88 107 VAL A CA 1
ATOM 817 C C . VAL A 1 107 ? 11.476 -6.279 12.585 1.00 90.88 107 VAL A C 1
ATOM 819 O O . VAL A 1 107 ? 10.421 -5.827 13.023 1.00 90.88 107 VAL A O 1
ATOM 822 N N . ALA A 1 108 ? 12.593 -6.309 13.317 1.00 92.62 108 ALA A N 1
ATOM 823 C CA . ALA A 1 108 ? 12.650 -5.812 14.690 1.00 92.62 108 ALA A CA 1
ATOM 824 C C . ALA A 1 108 ? 12.364 -4.300 14.782 1.00 92.62 108 ALA A C 1
ATOM 826 O O . ALA A 1 108 ? 11.656 -3.866 15.691 1.00 92.62 108 ALA A O 1
ATOM 827 N N . GLN A 1 109 ? 12.866 -3.503 13.832 1.00 94.50 109 GLN A N 1
ATOM 828 C CA . GLN A 1 109 ? 12.572 -2.066 13.756 1.00 94.50 109 GLN A CA 1
ATOM 829 C C . GLN A 1 109 ? 11.101 -1.795 13.435 1.00 94.50 109 GLN A C 1
ATOM 831 O O . GLN A 1 109 ? 10.483 -0.968 14.098 1.00 94.50 109 GLN A O 1
ATOM 836 N N . LEU A 1 110 ? 10.521 -2.528 12.482 1.00 94.31 110 LEU A N 1
ATOM 837 C CA . LEU A 1 110 ? 9.103 -2.425 12.132 1.00 94.31 110 LEU A CA 1
ATOM 838 C C . LEU A 1 110 ? 8.193 -2.803 13.303 1.00 94.31 110 LEU A C 1
ATOM 840 O O . LEU A 1 110 ? 7.205 -2.121 13.560 1.00 94.31 110 LEU A O 1
ATOM 844 N N . MET A 1 111 ? 8.539 -3.862 14.038 1.00 94.38 111 MET A N 1
ATOM 845 C CA . MET A 1 111 ? 7.790 -4.285 15.220 1.00 94.38 111 MET A CA 1
ATOM 846 C C . MET A 1 111 ? 7.851 -3.227 16.325 1.00 94.38 111 MET A C 1
ATOM 848 O O . MET A 1 111 ? 6.824 -2.893 16.910 1.00 94.38 111 MET A O 1
ATOM 852 N N . LYS A 1 112 ? 9.038 -2.662 16.577 1.00 95.31 112 LYS A N 1
ATOM 853 C CA . LYS A 1 112 ? 9.203 -1.567 17.538 1.00 95.31 112 LYS A CA 1
ATOM 854 C C . LYS A 1 112 ? 8.377 -0.344 17.129 1.00 95.31 112 LYS A C 1
ATOM 856 O O . LYS A 1 112 ? 7.618 0.173 17.939 1.00 95.31 112 LYS A O 1
ATOM 861 N N . TRP A 1 113 ? 8.479 0.066 15.866 1.00 96.38 113 TRP A N 1
ATOM 862 C CA . TRP A 1 113 ? 7.712 1.184 15.324 1.00 96.38 113 TRP A CA 1
ATOM 863 C C . TRP A 1 113 ? 6.200 0.963 15.443 1.00 96.38 113 TRP A C 1
ATOM 865 O O . TRP A 1 113 ? 5.472 1.898 15.776 1.00 96.38 113 TRP A O 1
ATOM 875 N N . ALA A 1 114 ? 5.719 -0.261 15.195 1.00 95.50 114 ALA A N 1
ATOM 876 C CA . ALA A 1 114 ? 4.303 -0.588 15.309 1.00 95.50 114 ALA A CA 1
ATOM 877 C C . ALA A 1 114 ? 3.811 -0.375 16.746 1.00 95.50 114 ALA A C 1
ATOM 879 O O . ALA A 1 114 ? 2.807 0.305 16.940 1.00 95.50 114 ALA A O 1
ATOM 880 N N . SER A 1 115 ? 4.544 -0.876 17.743 1.00 94.00 115 SER A N 1
ATOM 881 C CA . SER A 1 115 ? 4.226 -0.654 19.158 1.00 94.00 115 SER A CA 1
ATOM 882 C C . SER A 1 115 ? 4.253 0.829 19.532 1.00 94.00 115 SER A C 1
ATOM 884 O O . SER A 1 115 ? 3.259 1.338 20.049 1.00 94.00 115 SER A O 1
ATOM 886 N N . ASP A 1 116 ? 5.327 1.545 19.185 1.00 94.31 116 ASP A N 1
ATOM 887 C CA . ASP A 1 116 ? 5.485 2.974 19.495 1.00 94.31 116 ASP A CA 1
ATOM 888 C C . ASP A 1 116 ? 4.374 3.819 18.831 1.00 94.31 116 ASP A C 1
ATOM 890 O O . ASP A 1 116 ? 3.844 4.774 19.407 1.00 94.31 116 ASP A O 1
ATOM 894 N N . SER A 1 117 ? 3.959 3.447 17.616 1.00 94.25 117 SER A N 1
ATOM 895 C CA . SER A 1 117 ? 2.861 4.103 16.901 1.00 94.25 117 SER A CA 1
ATOM 896 C C . SER A 1 117 ? 1.504 3.798 17.529 1.00 94.25 117 SER A C 1
ATOM 898 O O . SER A 1 117 ? 0.692 4.708 17.692 1.00 94.25 117 SER A O 1
ATOM 900 N N . VAL A 1 118 ? 1.245 2.550 17.924 1.00 94.69 118 VAL A N 1
ATOM 901 C CA . VAL A 1 118 ? 0.007 2.170 18.625 1.00 94.69 118 VAL A CA 1
ATOM 902 C C . VAL A 1 118 ? -0.128 2.938 19.939 1.00 94.69 118 VAL A C 1
ATOM 904 O O . VAL A 1 118 ? -1.192 3.501 20.188 1.00 94.69 118 VAL A O 1
ATOM 907 N N . GLU A 1 119 ? 0.941 3.060 20.725 1.00 92.44 119 GLU A N 1
ATOM 908 C CA . GLU A 1 119 ? 0.926 3.851 21.963 1.00 92.44 119 GLU A CA 1
ATOM 909 C C . GLU A 1 119 ? 0.676 5.344 21.696 1.00 92.44 119 GLU A C 1
ATOM 911 O O . GLU A 1 119 ? -0.062 6.008 22.429 1.00 92.44 119 GLU A O 1
ATOM 916 N N . ARG A 1 120 ? 1.260 5.888 20.622 1.00 92.56 120 ARG A N 1
ATOM 917 C CA . ARG A 1 120 ? 1.196 7.324 20.320 1.00 92.56 120 ARG A CA 1
ATOM 918 C C . ARG A 1 120 ? -0.121 7.768 19.692 1.00 92.56 120 ARG A C 1
ATOM 920 O O . ARG A 1 120 ? -0.628 8.838 20.038 1.00 92.56 120 ARG A O 1
ATOM 927 N N . ILE A 1 121 ? -0.644 7.009 18.728 1.00 93.44 121 ILE A N 1
ATOM 928 C CA . ILE A 1 121 ? -1.818 7.405 17.934 1.00 93.44 121 ILE A CA 1
ATOM 929 C C . ILE A 1 121 ? -3.019 6.455 18.072 1.00 93.44 121 ILE A C 1
ATOM 931 O O . ILE A 1 121 ? -4.139 6.844 17.723 1.00 93.44 121 ILE A O 1
ATOM 935 N N . GLY A 1 122 ? -2.829 5.265 18.641 1.00 93.75 122 GLY A N 1
ATOM 936 C CA . GLY A 1 122 ? -3.854 4.231 18.808 1.00 93.75 122 GLY A CA 1
ATOM 937 C C . GLY A 1 122 ? -3.885 3.216 17.661 1.00 93.75 122 GLY A C 1
ATOM 938 O O . GLY A 1 122 ? -3.660 3.566 16.501 1.00 93.75 122 GLY A O 1
ATOM 939 N N . ALA A 1 123 ? -4.224 1.965 17.986 1.00 94.19 123 ALA A N 1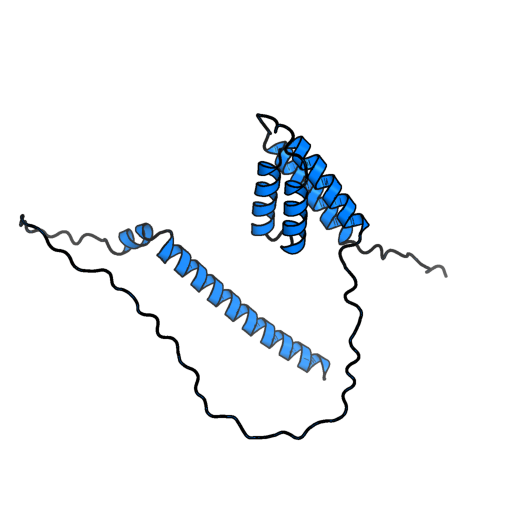
ATOM 940 C CA . ALA A 1 123 ? -4.218 0.828 17.060 1.00 94.19 123 ALA A CA 1
ATOM 941 C C . ALA A 1 123 ? -5.074 1.048 15.803 1.00 94.19 123 ALA A C 1
ATOM 943 O O . ALA A 1 123 ? -4.570 0.912 14.687 1.00 94.19 123 ALA A O 1
ATOM 944 N N . GLU A 1 124 ? -6.330 1.475 15.966 1.00 92.62 124 GLU A N 1
ATOM 945 C CA . GLU A 1 124 ? -7.238 1.723 14.836 1.00 92.62 124 GLU A CA 1
ATOM 946 C C . GLU A 1 124 ? -6.689 2.773 13.859 1.00 92.62 124 GLU A C 1
ATOM 948 O O . GLU A 1 124 ? -6.803 2.636 12.639 1.00 92.62 124 GLU A O 1
ATOM 953 N N . ARG A 1 125 ? -6.073 3.838 14.390 1.00 93.62 125 ARG A N 1
ATOM 954 C CA . ARG A 1 125 ? -5.544 4.932 13.567 1.00 93.62 125 ARG A CA 1
ATOM 955 C C . ARG A 1 125 ? -4.284 4.501 12.830 1.00 93.62 125 ARG A C 1
ATOM 957 O O . ARG A 1 125 ? -4.162 4.812 11.647 1.00 93.62 125 ARG A O 1
ATOM 964 N N . THR A 1 126 ? -3.391 3.764 13.491 1.00 94.81 126 THR A N 1
ATOM 965 C CA . THR A 1 126 ? -2.202 3.181 12.853 1.00 94.81 126 THR A CA 1
ATOM 966 C C . THR A 1 126 ? -2.603 2.215 11.738 1.00 94.81 126 THR A C 1
ATOM 968 O O . THR A 1 126 ? -2.080 2.320 10.630 1.00 94.81 126 THR A O 1
ATOM 971 N N . ALA A 1 127 ? -3.582 1.336 11.979 1.00 95.06 127 ALA A N 1
ATOM 972 C CA . ALA A 1 127 ? -4.088 0.407 10.969 1.00 95.06 127 ALA A CA 1
ATOM 973 C C . ALA A 1 127 ? -4.659 1.145 9.746 1.00 95.06 127 ALA A C 1
ATOM 975 O O . ALA A 1 127 ? -4.270 0.868 8.611 1.00 95.06 127 ALA A O 1
ATOM 976 N N . LYS A 1 128 ? -5.503 2.159 9.970 1.00 95.19 128 LYS A N 1
ATOM 977 C CA . LYS A 1 128 ? -6.081 2.968 8.887 1.00 95.19 128 LYS A CA 1
ATOM 978 C C . LYS A 1 128 ? -5.027 3.760 8.108 1.00 95.19 128 LYS A C 1
ATOM 980 O O . LYS A 1 128 ? -5.136 3.901 6.892 1.00 95.19 128 LYS A O 1
ATOM 985 N N . ALA A 1 129 ? -4.001 4.272 8.785 1.00 94.00 129 ALA A N 1
ATOM 986 C CA . ALA A 1 129 ? -2.889 4.958 8.133 1.00 94.00 129 ALA A CA 1
ATOM 987 C C . ALA A 1 129 ? -2.098 4.004 7.217 1.00 94.00 129 ALA A C 1
ATOM 989 O O . ALA A 1 129 ? -1.781 4.365 6.083 1.00 94.00 129 ALA A O 1
ATOM 990 N N . LEU A 1 130 ? -1.857 2.766 7.664 1.00 95.25 130 LEU A N 1
ATOM 991 C CA . LEU A 1 130 ? -1.207 1.731 6.856 1.00 95.25 130 LEU A CA 1
ATOM 992 C C . LEU A 1 130 ? -2.031 1.332 5.627 1.00 95.25 130 LEU A C 1
ATOM 994 O O . LEU A 1 130 ? -1.457 1.133 4.558 1.00 95.25 130 LEU A O 1
ATOM 998 N N . GLU A 1 131 ? -3.358 1.246 5.743 1.00 94.88 131 GLU A N 1
ATOM 999 C CA . GLU A 1 131 ? -4.237 0.981 4.596 1.00 94.88 131 GLU A CA 1
ATOM 1000 C C . GLU A 1 131 ? -4.126 2.070 3.526 1.00 94.88 131 GLU A C 1
ATOM 1002 O O . GLU A 1 131 ? -3.987 1.757 2.343 1.00 94.88 131 GLU A O 1
ATOM 1007 N N . ILE A 1 132 ? -4.122 3.342 3.935 1.00 93.31 132 ILE A N 1
ATOM 1008 C CA . ILE A 1 132 ? -3.962 4.478 3.017 1.00 93.31 132 ILE A CA 1
ATOM 1009 C C . ILE A 1 132 ? -2.591 4.419 2.330 1.00 93.31 132 ILE A C 1
ATOM 1011 O O . ILE A 1 132 ? -2.498 4.586 1.114 1.00 93.31 132 ILE A O 1
ATOM 1015 N N . CYS A 1 133 ? -1.522 4.126 3.076 1.00 89.94 133 CYS A N 1
ATOM 1016 C CA . CYS A 1 133 ? -0.186 3.980 2.495 1.00 89.94 133 CYS A CA 1
ATOM 1017 C C . CYS A 1 133 ? -0.076 2.789 1.533 1.00 89.94 133 CYS A C 1
ATOM 1019 O O . CYS A 1 133 ? 0.614 2.887 0.517 1.00 89.94 133 CYS A O 1
ATOM 1021 N N . ALA A 1 134 ? -0.768 1.683 1.812 1.00 92.88 134 ALA A N 1
ATOM 1022 C CA . ALA A 1 134 ? -0.824 0.537 0.911 1.00 92.88 134 ALA A CA 1
ATOM 1023 C C . ALA A 1 134 ? -1.590 0.863 -0.382 1.00 92.88 134 ALA A C 1
ATOM 1025 O O . ALA A 1 134 ? -1.142 0.494 -1.464 1.00 92.88 134 ALA A O 1
ATOM 1026 N N . GLN A 1 135 ? -2.699 1.605 -0.290 1.00 92.25 135 GLN A N 1
ATOM 1027 C CA . GLN A 1 135 ? -3.430 2.104 -1.464 1.00 92.25 135 GLN A CA 1
ATOM 1028 C C . GLN A 1 135 ? -2.571 3.046 -2.320 1.00 92.25 135 GLN A C 1
ATOM 1030 O O . GLN A 1 135 ? -2.684 3.037 -3.542 1.00 92.25 135 GLN A O 1
ATOM 1035 N N . GLY A 1 136 ? -1.683 3.819 -1.688 1.00 90.12 136 GLY A N 1
ATOM 1036 C CA . GLY A 1 136 ? -0.713 4.680 -2.368 1.00 90.12 136 GLY A CA 1
ATOM 1037 C C . GLY A 1 136 ? 0.489 3.949 -2.980 1.00 90.12 136 GLY A C 1
ATOM 1038 O O . GLY A 1 136 ? 1.324 4.596 -3.608 1.00 90.12 136 GLY A O 1
ATOM 1039 N N . GLY A 1 137 ? 0.611 2.629 -2.795 1.00 89.88 137 GLY A N 1
ATOM 1040 C CA . GLY A 1 137 ? 1.744 1.840 -3.291 1.00 89.88 137 GLY A CA 1
ATOM 1041 C C . GLY A 1 137 ? 3.059 2.072 -2.538 1.00 89.88 137 GLY A C 1
ATOM 1042 O O . GLY A 1 137 ? 4.111 1.648 -3.009 1.00 89.88 137 GLY A O 1
ATOM 1043 N N . CYS A 1 138 ? 3.025 2.733 -1.376 1.00 87.31 138 CYS A N 1
ATOM 1044 C CA . CYS A 1 138 ? 4.219 3.003 -0.568 1.00 87.31 138 CYS A CA 1
ATOM 1045 C C . CYS A 1 138 ? 4.685 1.774 0.227 1.00 87.31 138 CYS A C 1
ATOM 1047 O O . CYS A 1 138 ? 5.838 1.707 0.643 1.00 87.31 138 CYS A O 1
ATOM 1049 N N . LEU A 1 139 ? 3.787 0.812 0.459 1.00 91.31 139 LEU A N 1
ATOM 1050 C CA . LEU A 1 139 ? 4.079 -0.435 1.159 1.00 91.31 139 LEU A CA 1
ATOM 1051 C C . LEU A 1 139 ? 3.751 -1.640 0.287 1.00 91.31 139 LEU A C 1
ATOM 1053 O O . LEU A 1 139 ? 2.709 -1.679 -0.368 1.00 91.31 139 LEU A O 1
ATOM 1057 N N . THR A 1 140 ? 4.604 -2.661 0.357 1.00 91.06 140 THR A N 1
ATOM 1058 C CA . THR A 1 140 ? 4.269 -3.971 -0.203 1.00 91.06 140 THR A CA 1
ATOM 1059 C C . THR A 1 140 ? 3.173 -4.631 0.645 1.00 91.06 140 THR A C 1
ATOM 1061 O O . THR A 1 140 ? 3.117 -4.414 1.867 1.00 91.06 140 THR A O 1
ATOM 1064 N N . PRO A 1 141 ? 2.281 -5.430 0.035 1.00 90.31 141 PRO A N 1
ATOM 1065 C CA . PRO A 1 141 ? 1.178 -6.058 0.760 1.00 90.31 141 PRO A CA 1
ATOM 1066 C C . PRO A 1 141 ? 1.668 -6.979 1.889 1.00 90.31 141 PRO A C 1
ATOM 1068 O O . PRO A 1 141 ? 1.025 -7.058 2.932 1.00 90.31 141 PRO A O 1
ATOM 1071 N N . GLU A 1 142 ? 2.842 -7.597 1.742 1.00 91.62 142 GLU A N 1
ATOM 1072 C CA . GLU A 1 142 ? 3.426 -8.482 2.753 1.00 91.62 142 GLU A CA 1
ATOM 1073 C C . GLU A 1 142 ? 3.840 -7.723 4.021 1.00 91.62 142 GLU A C 1
ATOM 1075 O O . GLU A 1 142 ? 3.558 -8.175 5.132 1.00 91.62 142 GLU A O 1
ATOM 1080 N N . VAL A 1 143 ? 4.488 -6.558 3.874 1.00 92.25 143 VAL A N 1
ATOM 1081 C CA . VAL A 1 143 ? 4.905 -5.724 5.016 1.00 92.25 143 VAL A CA 1
ATOM 1082 C C . VAL A 1 143 ? 3.681 -5.136 5.714 1.00 92.25 143 VAL A C 1
ATOM 1084 O O . VAL A 1 143 ? 3.625 -5.125 6.945 1.00 92.25 143 VAL A O 1
ATOM 1087 N N . ARG A 1 144 ? 2.668 -4.714 4.946 1.00 95.06 144 ARG A N 1
ATOM 1088 C CA . ARG A 1 144 ? 1.382 -4.257 5.490 1.00 95.06 144 ARG A CA 1
ATOM 1089 C C . ARG A 1 144 ? 0.738 -5.333 6.361 1.00 95.06 144 ARG A C 1
ATOM 1091 O O . ARG A 1 144 ? 0.399 -5.062 7.509 1.00 95.06 144 ARG A O 1
ATOM 1098 N N . ASP A 1 145 ? 0.576 -6.542 5.830 1.00 94.75 145 ASP A N 1
ATOM 1099 C CA . ASP A 1 145 ? -0.096 -7.632 6.543 1.00 94.75 145 ASP A CA 1
ATOM 1100 C C . ASP A 1 145 ? 0.676 -8.047 7.800 1.00 94.75 145 ASP A C 1
ATOM 1102 O O . ASP A 1 145 ? 0.077 -8.370 8.828 1.00 94.75 145 ASP A O 1
ATOM 1106 N N . MET A 1 146 ? 2.008 -7.989 7.750 1.00 94.94 146 MET A N 1
ATOM 1107 C CA . MET A 1 146 ? 2.861 -8.213 8.913 1.00 94.94 146 MET A CA 1
ATOM 1108 C C . MET A 1 146 ? 2.649 -7.144 9.997 1.00 94.94 146 MET A C 1
ATOM 1110 O O . MET A 1 146 ? 2.433 -7.493 11.157 1.00 94.94 146 MET A O 1
ATOM 1114 N N . LEU A 1 147 ? 2.654 -5.859 9.631 1.00 94.81 147 LEU A N 1
ATOM 1115 C CA . LEU A 1 147 ? 2.419 -4.752 10.564 1.00 94.81 147 LEU A CA 1
ATOM 1116 C C . LEU A 1 147 ? 1.012 -4.795 11.170 1.00 94.81 147 LEU A C 1
ATOM 1118 O O . LEU A 1 147 ? 0.867 -4.598 12.373 1.00 94.81 147 LEU A O 1
ATOM 1122 N N . LEU A 1 148 ? -0.013 -5.118 10.376 1.00 95.25 148 LEU A N 1
ATOM 1123 C CA . LEU A 1 148 ? -1.382 -5.282 10.872 1.00 95.25 148 LEU A CA 1
ATOM 1124 C C . LEU A 1 148 ? -1.486 -6.415 11.900 1.00 95.25 148 LEU A C 1
ATOM 1126 O O . LEU A 1 148 ? -2.156 -6.255 12.918 1.00 95.25 148 LEU A O 1
ATOM 1130 N N . ARG A 1 149 ? -0.783 -7.535 11.684 1.00 94.94 149 ARG A N 1
ATOM 1131 C CA . ARG A 1 149 ? -0.701 -8.611 12.685 1.00 94.94 149 ARG A CA 1
ATOM 1132 C C . ARG A 1 149 ? -0.011 -8.146 13.962 1.00 94.94 149 ARG A C 1
ATOM 1134 O O . ARG A 1 149 ? -0.468 -8.515 15.035 1.00 94.94 149 ARG A O 1
ATOM 1141 N N . PHE A 1 150 ? 1.052 -7.345 13.872 1.00 93.88 150 PHE A N 1
ATOM 1142 C CA . PHE A 1 150 ? 1.705 -6.802 15.067 1.00 93.88 150 PHE A CA 1
ATOM 1143 C C . PHE A 1 150 ? 0.803 -5.839 15.832 1.00 93.88 150 PHE A C 1
ATOM 1145 O O . PHE A 1 150 ? 0.689 -5.973 17.042 1.00 93.88 150 PHE A O 1
ATOM 1152 N N . ILE A 1 151 ? 0.097 -4.945 15.139 1.00 93.38 151 ILE A N 1
ATOM 1153 C CA . ILE A 1 151 ? -0.859 -4.023 15.766 1.00 93.38 151 ILE A CA 1
ATOM 1154 C C . ILE A 1 151 ? -1.976 -4.792 16.477 1.00 93.38 151 ILE A C 1
ATOM 1156 O O . ILE A 1 151 ? -2.338 -4.426 17.585 1.00 93.38 151 ILE A O 1
ATOM 1160 N N . ALA A 1 152 ? -2.480 -5.875 15.878 1.00 92.44 152 ALA A N 1
ATOM 1161 C CA . ALA A 1 152 ? -3.492 -6.727 16.501 1.00 92.44 152 ALA A CA 1
ATOM 1162 C C . ALA A 1 152 ? -2.979 -7.501 17.732 1.00 92.44 152 ALA A C 1
ATOM 1164 O O . ALA A 1 152 ? -3.782 -7.968 18.537 1.00 92.44 152 ALA A O 1
ATOM 1165 N N . LEU A 1 153 ? -1.660 -7.683 17.858 1.00 91.50 153 LEU A N 1
ATOM 1166 C CA . LEU A 1 153 ? -1.019 -8.320 19.013 1.00 91.50 153 LEU A CA 1
ATOM 1167 C C . LEU A 1 153 ? -0.618 -7.311 20.096 1.00 91.50 153 LEU A C 1
ATOM 1169 O O . LEU A 1 153 ? -0.470 -7.704 21.254 1.00 91.50 153 LEU A O 1
ATOM 1173 N N . SER A 1 154 ? -0.413 -6.045 19.733 1.00 87.12 154 SER A N 1
ATOM 1174 C CA . SER A 1 154 ? -0.154 -4.969 20.683 1.00 87.12 154 SER A CA 1
ATOM 1175 C C . SER A 1 154 ? -1.434 -4.670 21.457 1.00 87.12 154 SER A C 1
ATOM 1177 O O . SER A 1 154 ? -2.455 -4.328 20.868 1.00 87.12 154 SER A O 1
ATOM 1179 N N . ASP A 1 155 ? -1.368 -4.845 22.778 1.00 76.19 155 ASP A N 1
ATOM 1180 C CA . ASP A 1 155 ? -2.496 -4.641 23.686 1.00 76.19 155 ASP A CA 1
ATOM 1181 C C . ASP A 1 155 ? -3.125 -3.261 23.471 1.00 76.19 155 ASP A C 1
ATOM 1183 O O . ASP A 1 155 ? -2.429 -2.265 23.242 1.00 76.19 155 ASP A O 1
ATOM 1187 N N . GLU A 1 156 ? -4.452 -3.215 23.531 1.00 68.31 156 GLU A N 1
ATOM 1188 C CA . GLU A 1 156 ? -5.265 -2.058 23.171 1.00 68.31 156 GLU A CA 1
ATOM 1189 C C . GLU A 1 156 ? -5.256 -1.044 24.321 1.00 68.31 156 GLU A C 1
ATOM 1191 O O . GLU A 1 156 ? -6.258 -0.756 24.977 1.00 68.31 156 GLU A O 1
ATOM 1196 N N . GLY A 1 157 ? -4.060 -0.530 24.611 1.00 65.62 157 GLY A N 1
ATOM 1197 C CA . GLY A 1 157 ? -3.835 0.540 25.563 1.00 65.62 157 GLY A CA 1
ATOM 1198 C C . GLY A 1 157 ? -4.716 1.723 25.184 1.00 65.62 157 GLY A C 1
ATOM 1199 O O . GLY A 1 157 ? -4.699 2.172 24.038 1.00 65.62 157 GLY A O 1
ATOM 1200 N N . ALA A 1 158 ? -5.521 2.185 26.145 1.00 68.31 158 ALA A N 1
ATOM 1201 C CA . ALA A 1 158 ? -6.563 3.186 25.943 1.00 68.31 158 ALA A CA 1
ATOM 1202 C C . ALA A 1 158 ? -6.070 4.347 25.064 1.00 68.31 158 ALA A C 1
ATOM 1204 O O . ALA A 1 158 ? -5.243 5.159 25.485 1.00 68.31 158 ALA A O 1
ATOM 1205 N N . ALA A 1 159 ? -6.581 4.401 23.831 1.00 72.44 159 ALA A N 1
ATOM 1206 C CA . ALA A 1 159 ? -6.098 5.341 22.837 1.00 72.44 159 ALA A CA 1
ATOM 1207 C C . ALA A 1 159 ? -6.295 6.792 23.318 1.00 72.44 159 ALA A C 1
ATOM 1209 O O . ALA A 1 159 ? -7.359 7.132 23.852 1.00 72.44 159 ALA A O 1
ATOM 1210 N N . PRO A 1 160 ? -5.321 7.689 23.086 1.00 77.38 160 PRO A N 1
ATOM 1211 C CA . PRO A 1 160 ? -5.485 9.098 23.407 1.00 77.38 160 PRO A CA 1
ATOM 1212 C C . PRO A 1 160 ? -6.695 9.684 22.661 1.00 77.38 160 PRO A C 1
ATOM 1214 O O . PRO A 1 160 ? -6.876 9.486 21.451 1.00 77.38 160 PRO A O 1
ATOM 1217 N N . ALA A 1 161 ? -7.537 10.409 23.406 1.00 83.50 161 ALA A N 1
ATOM 1218 C CA . ALA A 1 161 ? -8.841 10.898 22.949 1.00 83.50 161 ALA A CA 1
ATOM 1219 C C . ALA A 1 161 ? -8.752 11.847 21.742 1.00 83.50 161 ALA A C 1
ATOM 1221 O O . ALA A 1 161 ? -9.672 11.915 20.930 1.00 83.50 161 ALA A O 1
ATOM 1222 N N . THR A 1 162 ? -7.634 12.555 21.586 1.00 84.62 162 THR A N 1
ATOM 1223 C CA . THR A 1 162 ? -7.411 13.485 20.479 1.00 84.62 162 THR A CA 1
ATOM 1224 C C . THR A 1 162 ? -5.975 13.380 19.998 1.00 84.62 162 THR A C 1
ATOM 1226 O O . THR A 1 162 ? -5.053 13.856 20.657 1.00 84.62 162 THR A O 1
ATOM 1229 N N . VAL A 1 163 ? -5.789 12.771 18.832 1.00 89.19 163 VAL A N 1
ATOM 1230 C CA . VAL A 1 163 ? -4.495 12.706 18.154 1.00 89.19 163 VAL A CA 1
ATOM 1231 C C . VAL A 1 163 ? -4.508 13.725 17.026 1.00 89.19 163 VAL A C 1
ATOM 1233 O O . VAL A 1 163 ? -5.394 13.705 16.173 1.00 89.19 163 VAL A O 1
ATOM 1236 N N . GLY A 1 164 ? -3.539 14.637 17.027 1.00 92.81 164 GLY A N 1
ATOM 1237 C CA . GLY A 1 164 ? -3.386 15.601 15.942 1.00 92.81 164 GLY A CA 1
ATOM 1238 C C . GLY A 1 164 ? -2.911 14.921 14.657 1.00 92.81 164 GLY A C 1
ATOM 1239 O O . GLY A 1 164 ? -2.081 14.016 14.705 1.00 92.81 164 GLY A O 1
ATOM 1240 N N . LEU A 1 165 ? -3.367 15.411 13.500 1.00 91.81 165 LEU A N 1
ATOM 1241 C CA . LEU A 1 165 ? -2.934 14.938 12.175 1.00 91.81 165 LEU A CA 1
ATOM 1242 C C . LEU A 1 165 ? -1.403 14.906 12.029 1.00 91.81 165 LEU A C 1
ATOM 1244 O O . LEU A 1 165 ? -0.854 14.015 11.388 1.00 91.81 165 LEU A O 1
ATOM 1248 N N . ARG A 1 166 ? -0.713 15.850 12.679 1.00 92.25 166 ARG A N 1
ATOM 1249 C CA . ARG A 1 166 ? 0.748 15.916 12.706 1.00 92.25 166 ARG A CA 1
ATOM 1250 C C . ARG A 1 166 ? 1.387 14.655 13.288 1.00 92.25 166 ARG A C 1
ATOM 1252 O O . ARG A 1 166 ? 2.319 14.144 12.695 1.00 92.25 166 ARG A O 1
ATOM 1259 N N . ALA A 1 167 ? 0.842 14.105 14.374 1.00 92.31 167 ALA A N 1
ATOM 1260 C CA . ALA A 1 167 ? 1.383 12.889 14.981 1.00 92.31 167 ALA A CA 1
ATOM 1261 C C . ALA A 1 167 ? 1.250 11.670 14.053 1.00 92.31 167 ALA A C 1
ATOM 1263 O O . ALA A 1 167 ? 2.134 10.819 14.031 1.00 92.31 167 ALA A O 1
ATOM 1264 N N . ILE A 1 168 ? 0.174 11.613 13.260 1.00 92.81 168 ILE A N 1
ATOM 1265 C CA . ILE A 1 168 ? -0.028 10.568 12.248 1.00 92.81 168 ILE A CA 1
ATOM 1266 C C . ILE A 1 168 ? 0.996 10.729 11.118 1.00 92.81 168 ILE A C 1
ATOM 1268 O O . ILE A 1 168 ? 1.645 9.760 10.740 1.00 92.81 168 ILE A O 1
ATOM 1272 N N . ALA A 1 169 ? 1.179 11.952 10.609 1.00 92.50 169 ALA A N 1
ATOM 1273 C CA . ALA A 1 169 ? 2.168 12.235 9.569 1.00 92.50 169 ALA A CA 1
ATOM 1274 C C . ALA A 1 169 ? 3.600 11.914 10.032 1.00 92.50 169 ALA A C 1
ATOM 1276 O O . ALA A 1 169 ? 4.353 11.285 9.295 1.00 92.50 169 ALA A O 1
ATOM 1277 N N . ASP A 1 170 ? 3.942 12.273 11.271 1.00 94.50 170 ASP A N 1
ATOM 12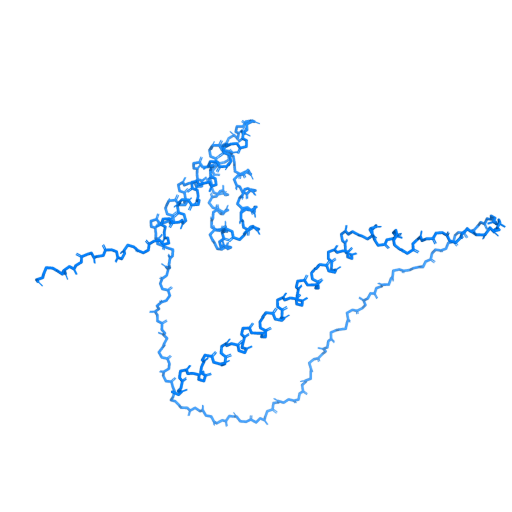78 C CA . ASP A 1 170 ? 5.239 11.966 11.873 1.00 94.50 170 ASP A CA 1
ATOM 1279 C C . ASP A 1 170 ? 5.455 10.440 11.976 1.00 94.50 170 ASP A C 1
ATOM 1281 O O . ASP A 1 170 ? 6.545 9.957 11.689 1.00 94.50 170 ASP A O 1
ATOM 1285 N N . ALA A 1 171 ? 4.424 9.662 12.341 1.00 93.81 171 ALA A N 1
ATOM 1286 C CA . ALA A 1 171 ? 4.500 8.193 12.387 1.00 93.81 171 ALA A CA 1
ATOM 1287 C C . ALA A 1 171 ? 4.755 7.571 11.012 1.00 93.81 171 ALA A C 1
ATOM 1289 O O . ALA A 1 171 ? 5.571 6.661 10.883 1.00 93.81 171 ALA A O 1
ATOM 1290 N N . LEU A 1 172 ? 4.082 8.081 9.980 1.00 92.94 172 LEU A N 1
ATOM 1291 C CA . LEU A 1 172 ? 4.262 7.608 8.611 1.00 92.94 172 LEU A CA 1
ATOM 1292 C C . LEU A 1 172 ? 5.628 7.993 8.030 1.00 92.94 172 LEU A C 1
ATOM 1294 O O . LEU A 1 172 ? 6.211 7.201 7.294 1.00 92.94 172 LEU A O 1
ATOM 1298 N N . SER A 1 173 ? 6.156 9.172 8.372 1.00 93.81 173 SER A N 1
ATOM 1299 C CA . SER A 1 173 ? 7.510 9.571 7.971 1.00 93.81 173 SER A CA 1
ATOM 1300 C C . SER A 1 173 ? 8.560 8.634 8.564 1.00 93.81 173 SER A C 1
ATOM 1302 O O . SER A 1 173 ? 9.431 8.166 7.842 1.00 93.81 173 SER A O 1
ATOM 1304 N N . GLU A 1 174 ? 8.433 8.296 9.850 1.00 95.25 174 GLU A N 1
ATOM 1305 C CA . GLU A 1 174 ? 9.346 7.370 10.530 1.00 95.25 174 GLU A CA 1
ATOM 1306 C C . GLU A 1 174 ? 9.309 5.963 9.914 1.00 95.25 174 GLU A C 1
ATOM 1308 O O . GLU A 1 174 ? 10.350 5.342 9.705 1.00 95.25 174 GLU A O 1
ATOM 1313 N N . LEU A 1 175 ? 8.119 5.480 9.539 1.00 93.44 175 LEU A N 1
ATOM 1314 C CA . LEU A 1 175 ? 7.980 4.225 8.799 1.00 93.44 175 LEU A CA 1
ATOM 1315 C C . LEU A 1 175 ? 8.726 4.278 7.463 1.00 93.44 175 LEU A C 1
ATOM 1317 O O . LEU A 1 175 ? 9.435 3.337 7.110 1.00 93.44 175 LEU A O 1
ATOM 1321 N N . ASN A 1 176 ? 8.575 5.375 6.721 1.00 91.44 176 ASN A N 1
ATOM 1322 C CA . ASN A 1 176 ? 9.237 5.548 5.435 1.00 91.44 176 ASN A CA 1
ATOM 1323 C C . ASN A 1 176 ? 10.766 5.603 5.578 1.00 91.44 176 ASN A C 1
ATOM 1325 O O . ASN A 1 176 ? 11.468 5.025 4.751 1.00 91.44 176 ASN A O 1
ATOM 1329 N N . ASP A 1 177 ? 11.280 6.218 6.643 1.00 93.62 177 ASP A N 1
ATOM 1330 C CA . ASP A 1 177 ? 12.716 6.243 6.940 1.00 93.62 177 ASP A CA 1
ATOM 1331 C C . ASP A 1 177 ? 13.256 4.829 7.221 1.00 93.62 177 ASP A C 1
ATOM 1333 O O . ASP A 1 177 ? 14.305 4.446 6.696 1.00 93.62 177 ASP A O 1
ATOM 1337 N N . ILE A 1 178 ? 12.510 4.006 7.971 1.00 92.50 178 ILE A N 1
ATOM 1338 C CA . ILE A 1 178 ? 12.865 2.599 8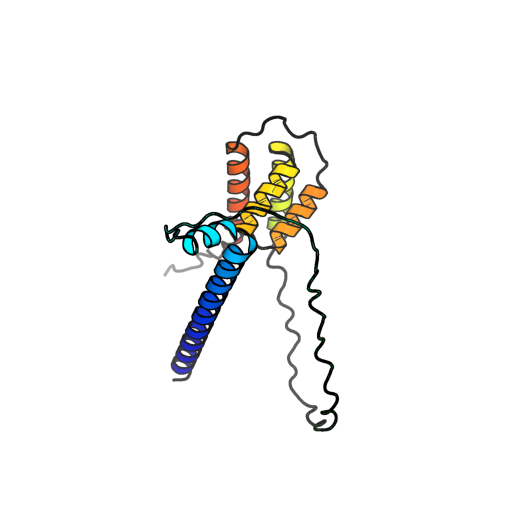.231 1.00 92.50 178 ILE A CA 1
ATOM 1339 C C . ILE A 1 178 ? 12.900 1.803 6.920 1.00 92.50 178 ILE A C 1
ATOM 1341 O O . ILE A 1 178 ? 13.874 1.097 6.649 1.00 92.50 178 ILE A O 1
ATOM 1345 N N . LEU A 1 179 ? 11.872 1.943 6.077 1.00 90.69 179 LEU A N 1
ATOM 1346 C CA . LEU A 1 179 ? 11.791 1.241 4.792 1.00 90.69 179 LEU A CA 1
ATOM 1347 C C . LEU A 1 179 ? 12.871 1.705 3.800 1.00 90.69 179 LEU A C 1
ATOM 1349 O O . LEU A 1 179 ? 13.453 0.875 3.102 1.00 90.69 179 LEU A O 1
ATOM 1353 N N . GLY A 1 180 ? 13.172 3.006 3.766 1.00 89.06 180 GLY A N 1
ATOM 1354 C CA . GLY A 1 180 ? 14.210 3.589 2.915 1.00 89.06 180 GLY A CA 1
ATOM 1355 C C . GLY A 1 180 ? 15.620 3.182 3.343 1.00 89.06 180 GLY A C 1
ATOM 1356 O O . GLY A 1 180 ? 16.447 2.849 2.498 1.00 89.06 180 GLY A O 1
ATOM 1357 N N . SER A 1 181 ? 15.879 3.112 4.651 1.00 84.31 181 SER A N 1
ATOM 1358 C CA . SER A 1 181 ? 17.184 2.692 5.181 1.00 84.31 181 SER A CA 1
ATOM 1359 C C . SER A 1 181 ? 17.536 1.237 4.850 1.00 84.31 181 SER A C 1
ATOM 1361 O O . SER A 1 181 ? 18.709 0.905 4.699 1.00 84.31 181 SER A O 1
ATOM 1363 N N . ALA A 1 182 ? 16.531 0.371 4.687 1.00 73.75 182 ALA A N 1
ATOM 1364 C CA . ALA A 1 182 ? 16.727 -1.028 4.315 1.00 73.75 182 ALA A CA 1
ATOM 1365 C C . ALA A 1 182 ? 17.043 -1.221 2.820 1.00 73.75 182 ALA A C 1
ATOM 1367 O O . ALA A 1 182 ? 17.568 -2.268 2.434 1.00 73.75 182 ALA A O 1
ATOM 1368 N N . ALA A 1 183 ? 16.710 -0.234 1.982 1.00 72.50 183 ALA A N 1
ATOM 1369 C CA . ALA A 1 183 ? 16.899 -0.287 0.536 1.00 72.50 183 ALA A CA 1
ATOM 1370 C C . ALA A 1 183 ? 18.289 0.175 0.080 1.00 72.50 183 ALA A C 1
ATOM 1372 O O . ALA A 1 183 ? 18.634 -0.068 -1.073 1.00 72.50 183 ALA A O 1
ATOM 1373 N N . GLU A 1 184 ? 19.081 0.799 0.954 1.00 67.50 184 GLU A N 1
ATOM 1374 C CA . GLU A 1 184 ? 20.481 1.139 0.697 1.00 67.50 184 GLU A CA 1
ATOM 1375 C C . GLU A 1 184 ? 21.346 -0.090 1.032 1.00 67.50 184 GLU A C 1
ATOM 1377 O O . GLU A 1 184 ? 21.685 -0.312 2.202 1.00 67.50 184 GLU A O 1
ATOM 1382 N N . PRO A 1 185 ? 21.712 -0.947 0.054 1.00 61.25 185 PRO A N 1
ATOM 1383 C CA . PRO A 1 185 ? 22.719 -1.957 0.304 1.00 61.25 185 PRO A CA 1
ATOM 1384 C C . PRO A 1 185 ? 23.995 -1.211 0.676 1.00 61.25 185 PRO A C 1
ATOM 1386 O O . PRO A 1 185 ? 24.542 -0.457 -0.126 1.00 61.25 185 PRO A O 1
ATOM 1389 N N . SER A 1 186 ? 24.449 -1.418 1.910 1.00 56.88 186 SER A N 1
ATOM 1390 C CA . SER A 1 186 ? 25.762 -1.024 2.409 1.00 56.88 186 SER A CA 1
ATOM 1391 C C . SER A 1 186 ? 26.845 -1.687 1.543 1.00 56.88 186 SER A C 1
ATOM 1393 O O . SER A 1 186 ? 27.380 -2.742 1.861 1.00 56.88 186 SER A O 1
ATOM 1395 N N . GLY A 1 187 ? 27.064 -1.111 0.364 1.00 60.84 187 GLY A N 1
ATOM 1396 C CA . GLY A 1 187 ? 28.007 -1.525 -0.671 1.00 60.84 187 GLY A CA 1
ATOM 1397 C C . GLY A 1 187 ? 29.076 -0.464 -0.912 1.00 60.84 187 GLY A C 1
ATOM 1398 O O . GLY A 1 187 ? 29.806 -0.537 -1.894 1.00 60.84 187 GLY A O 1
ATOM 1399 N N . ALA A 1 188 ? 29.183 0.522 -0.020 1.00 57.28 188 ALA A N 1
ATOM 1400 C CA . ALA A 1 188 ? 30.349 1.382 0.059 1.00 57.28 188 ALA A CA 1
ATOM 1401 C C . ALA A 1 188 ? 31.449 0.634 0.826 1.00 57.28 188 ALA A C 1
ATOM 1403 O O . ALA A 1 188 ? 31.701 0.907 1.997 1.00 57.28 188 ALA A O 1
ATOM 1404 N N . ASP A 1 189 ? 32.078 -0.331 0.158 1.00 62.19 189 ASP A N 1
ATOM 1405 C CA . ASP A 1 189 ? 33.453 -0.705 0.468 1.00 62.19 189 ASP A CA 1
ATOM 1406 C C . ASP A 1 189 ? 34.352 0.192 -0.399 1.00 62.19 189 ASP A C 1
ATOM 1408 O O . ASP A 1 189 ? 34.517 -0.077 -1.594 1.00 62.19 189 ASP A O 1
ATOM 1412 N N . PRO A 1 190 ? 34.880 1.318 0.122 1.00 67.31 190 PRO A N 1
ATOM 1413 C CA . PRO A 1 190 ? 35.918 2.081 -0.556 1.00 67.31 190 PRO A CA 1
ATOM 1414 C C . PRO A 1 190 ? 37.252 1.331 -0.425 1.00 67.31 190 PRO A C 1
ATOM 1416 O O . PRO A 1 190 ? 38.221 1.833 0.144 1.00 67.31 190 PRO A O 1
ATOM 1419 N N . ALA A 1 191 ? 37.310 0.105 -0.941 1.00 65.44 191 ALA A N 1
ATOM 1420 C CA . ALA A 1 191 ? 38.551 -0.629 -1.072 1.00 65.44 191 ALA A CA 1
ATOM 1421 C C . ALA A 1 191 ? 39.307 -0.114 -2.300 1.00 65.44 191 ALA A C 1
ATOM 1423 O O . ALA A 1 191 ? 39.042 -0.504 -3.433 1.00 65.44 191 ALA A O 1
ATOM 1424 N N . GLY A 1 192 ? 40.299 0.733 -2.032 1.00 63.50 192 GLY A N 1
ATOM 1425 C CA . GLY A 1 192 ? 41.605 0.590 -2.667 1.00 63.50 192 GLY A CA 1
ATOM 1426 C C . GLY A 1 192 ? 41.745 1.159 -4.075 1.00 63.50 192 GLY A C 1
ATOM 1427 O O . GLY A 1 192 ? 41.511 0.486 -5.073 1.00 63.50 192 GLY A O 1
ATOM 1428 N N . GLY A 1 193 ? 42.280 2.375 -4.132 1.00 62.44 193 GLY A N 1
ATOM 1429 C CA . GLY A 1 193 ? 42.852 2.955 -5.341 1.00 62.44 193 GLY A CA 1
ATOM 1430 C C . GLY A 1 193 ? 43.931 3.995 -5.047 1.00 62.44 193 GLY A C 1
ATOM 1431 O O . GLY A 1 193 ? 44.032 4.970 -5.778 1.00 62.44 193 GLY A O 1
ATOM 1432 N N . GLU A 1 194 ? 44.706 3.820 -3.971 1.00 65.62 194 GLU A N 1
ATOM 1433 C CA . GLU A 1 194 ? 46.097 4.290 -3.960 1.00 65.62 194 GLU A CA 1
ATOM 1434 C C . GLU A 1 194 ? 46.880 3.357 -4.890 1.00 65.62 194 GLU A C 1
ATOM 1436 O O . GLU A 1 194 ? 46.966 2.171 -4.581 1.00 65.62 194 GLU A O 1
ATOM 1441 N N . VAL A 1 195 ? 47.351 3.856 -6.041 1.00 65.81 195 VA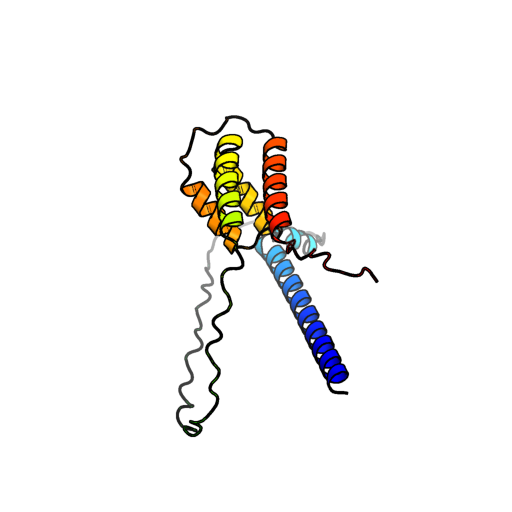L A N 1
ATOM 1442 C CA . VAL A 1 195 ? 48.776 4.010 -6.428 1.00 65.81 195 VAL A CA 1
ATOM 1443 C C . VAL A 1 195 ? 48.842 4.964 -7.621 1.00 65.81 195 VAL A C 1
ATOM 1445 O O . VAL A 1 195 ? 48.174 4.682 -8.641 1.00 65.81 195 VAL A O 1
#

pLDDT: mean 76.48, std 20.11, range [39.94, 98.12]

Foldseek 3Di:
DVVVVVVVVVVVVVVVVVVVVVVVVVVVVVVCCVPVPVVVVVVVVDPDPDDDDDDDDDDDDDDDDPDPDDDDPDDPPDDDDDDDDDDDDDPPDPPPPPPDLCPPVLLVLLLVLLLVLCAQANLVLLLVLLVVCVVVVVDDPVSNVSSNVSSVVRPRDPGDPDDDPVSSVVSVVSVSVSVVVSPPPPPPPPPDDDD

Secondary structure (DSSP, 8-state):
-HHHHHHHHHHHHHHHHHHHHHHHHHHHHHHHHHHH-HHHHHTTT------------------------------------S------------------SS-HHHHHHHHHHHHHHHHHH-HHHHHHHHHHHHHTTSS-HHHHHHHHHHHHHS------S---HHHHHHHHHHHHHHHHHHHS-----------

Sequence (195 aa):
MALEDRIKVLEDEIAILKGQIHTTLLEIHEQILNHYYPELRADDSGLPEASGSARPARALGFVGLQRVTLEEPGPTAAEQDRAEAQVAAAEATPRPGSENRTSWPMVAQLMKWASDSVERIGAERTAKALEICAQGGCLTPEVRDMLLRFIALSDEGAAPATVGLRAIADALSELNDILGSAAEPSGADPAGGEV